Protein AF-A0A2I0VFJ4-F1 (afdb_monomer_lite)

Radius of gyration: 18.83 Å; chains: 1; bounding box: 47×40×44 Å

pLDDT: mean 89.71, std 10.54, range [40.03, 98.56]

Secondary structure (DSSP, 8-state):
----HHHHHHHHHHHGGGG-SSHHHHHHHHHHHHHHH-----PPPSP------GGG--TT-EEEEE--SHHHHHHHHHHHHHH--S-SEEEEEEE-TT--EEEEEEEEE-TTS-EEEEEEEHHHHHHHHHHT-TT--EEEEEPPPHHHHTT--HHHHHHHHHHHTTPBP-HHHHHHHT--SSSSSPPTT--TT--

Foldseek 3Di:
DPCPPVNVVVVCVLQVLCAAQDPSNLVSLQVLCCVQLVDDDDDDPPPLDDDDDLLPDEWFWKKFKAFRGHRVNSQQSVCCRLVVHRGSFMWTWAQDPVRFIWIWGFQDQDPVRFTFTAIGGPCVVVCCQVPPPSRNIDMDTGGDDVVVVVVDDRVVVVVVSVVRHGHGGPPVVSVVVSPPDCFDRDDPPDGNPPD

Structure (mmCIF, N/CA/C/O backbone):
data_AF-A0A2I0VFJ4-F1
#
_entry.id   AF-A0A2I0VFJ4-F1
#
loop_
_atom_site.group_PDB
_atom_site.id
_atom_site.type_symbol
_atom_site.label_atom_id
_atom_site.label_alt_id
_atom_site.label_comp_id
_atom_site.label_asym_id
_atom_site.label_entity_id
_atom_site.label_seq_id
_atom_site.pdbx_PDB_ins_code
_atom_site.Cartn_x
_atom_site.Cartn_y
_atom_site.Cartn_z
_atom_site.occupancy
_atom_site.B_iso_or_equiv
_atom_site.auth_seq_id
_atom_site.auth_comp_id
_atom_site.auth_asym_id
_atom_site.auth_atom_id
_atom_site.pdbx_PDB_model_num
ATOM 1 N N . MET A 1 1 ? 20.327 -15.648 -18.320 1.00 43.75 1 MET A N 1
ATOM 2 C CA . MET A 1 1 ? 21.468 -15.131 -19.116 1.00 43.75 1 MET A CA 1
ATOM 3 C C . MET A 1 1 ? 22.215 -14.151 -18.225 1.00 43.75 1 MET A C 1
ATOM 5 O O . MET A 1 1 ? 21.548 -13.273 -17.696 1.00 43.75 1 MET A O 1
ATOM 9 N N . LYS A 1 2 ? 23.533 -14.291 -18.004 1.00 52.00 2 LYS A N 1
ATOM 10 C CA . LYS A 1 2 ? 24.298 -13.233 -17.321 1.00 52.00 2 LYS A CA 1
ATOM 11 C C . LYS A 1 2 ? 24.148 -11.970 -18.167 1.00 52.00 2 LYS A C 1
ATOM 13 O O . LYS A 1 2 ? 24.575 -11.967 -19.320 1.00 52.00 2 LYS A O 1
ATOM 18 N N . SER A 1 3 ? 23.483 -10.946 -17.647 1.00 57.75 3 SER A N 1
ATOM 19 C CA . SER A 1 3 ? 23.425 -9.648 -18.303 1.00 57.75 3 SER A CA 1
ATOM 20 C C . SER A 1 3 ? 24.845 -9.092 -18.290 1.00 57.75 3 SER A C 1
ATOM 22 O O . SER A 1 3 ? 25.305 -8.565 -17.283 1.00 57.75 3 SER A O 1
ATOM 24 N N . GLY A 1 4 ? 25.596 -9.288 -19.378 1.00 73.19 4 GLY A N 1
ATOM 25 C CA . GLY A 1 4 ? 26.869 -8.591 -19.566 1.00 73.19 4 GLY A CA 1
ATOM 26 C C . GLY A 1 4 ? 26.656 -7.074 -19.501 1.00 73.19 4 GLY A C 1
ATOM 27 O O . GLY A 1 4 ? 25.519 -6.610 -19.446 1.00 73.19 4 GLY A O 1
ATOM 28 N N . MET A 1 5 ? 27.727 -6.282 -19.568 1.00 81.50 5 MET A N 1
ATOM 29 C CA . MET A 1 5 ? 27.665 -4.815 -19.432 1.00 81.50 5 MET A CA 1
ATOM 30 C C . MET A 1 5 ? 26.530 -4.158 -20.244 1.00 81.50 5 MET A C 1
ATOM 32 O O . MET A 1 5 ? 25.805 -3.319 -19.722 1.00 81.50 5 MET A O 1
ATOM 36 N N . LEU A 1 6 ? 26.307 -4.601 -21.486 1.00 80.94 6 LEU A N 1
ATOM 37 C CA . LEU A 1 6 ? 25.206 -4.126 -22.337 1.00 80.94 6 LEU A CA 1
ATOM 38 C C . LEU A 1 6 ? 23.812 -4.448 -21.776 1.00 80.94 6 LEU A C 1
ATOM 40 O O . LEU A 1 6 ? 22.910 -3.619 -21.849 1.00 80.94 6 LEU A O 1
ATOM 44 N N . GLY A 1 7 ? 23.629 -5.644 -21.215 1.00 77.75 7 GLY A N 1
ATOM 45 C CA . GLY A 1 7 ? 22.381 -6.043 -20.567 1.00 77.75 7 GLY A CA 1
ATOM 46 C C . GLY A 1 7 ? 22.119 -5.241 -19.294 1.00 77.75 7 GLY A C 1
ATOM 47 O O . GLY A 1 7 ? 20.993 -4.808 -19.083 1.00 77.75 7 GLY A O 1
ATOM 48 N N . THR A 1 8 ? 23.156 -4.974 -18.497 1.00 79.50 8 THR A N 1
ATOM 49 C CA . THR A 1 8 ? 23.050 -4.119 -17.306 1.00 79.50 8 THR A CA 1
ATOM 50 C C . THR A 1 8 ? 22.686 -2.686 -17.680 1.00 79.50 8 THR A C 1
ATOM 52 O O . THR A 1 8 ? 21.769 -2.123 -17.095 1.00 79.50 8 THR A O 1
ATOM 55 N N . LEU A 1 9 ? 23.336 -2.106 -18.694 1.00 83.38 9 LEU A N 1
ATOM 56 C CA . LEU A 1 9 ? 22.997 -0.765 -19.183 1.00 83.38 9 LEU A CA 1
ATOM 57 C C . LEU A 1 9 ? 21.559 -0.693 -19.707 1.00 83.38 9 LEU A C 1
ATOM 59 O O . LEU A 1 9 ? 20.861 0.283 -19.452 1.00 83.38 9 LEU A O 1
ATOM 63 N N . ARG A 1 10 ? 21.089 -1.743 -20.390 1.00 82.81 10 ARG A N 1
ATOM 64 C CA . ARG A 1 10 ? 19.699 -1.834 -20.848 1.00 82.81 10 ARG A CA 1
ATOM 65 C C . ARG A 1 10 ? 18.710 -1.955 -19.688 1.00 82.81 10 ARG A C 1
ATOM 67 O O . ARG A 1 10 ? 17.674 -1.309 -19.725 1.00 82.81 10 ARG A O 1
ATOM 74 N N . ALA A 1 11 ? 19.029 -2.741 -18.661 1.00 83.06 11 ALA A N 1
ATOM 75 C CA . ALA A 1 11 ? 18.197 -2.848 -17.464 1.00 83.06 11 ALA A CA 1
ATOM 76 C C . ALA A 1 11 ? 18.128 -1.512 -16.708 1.00 83.06 11 ALA A C 1
ATOM 78 O O . ALA A 1 11 ? 17.049 -1.089 -16.314 1.00 83.06 11 ALA A O 1
ATOM 79 N N . LEU A 1 12 ? 19.255 -0.805 -16.577 1.00 85.38 12 LEU A N 1
ATOM 80 C CA . LEU A 1 12 ? 19.282 0.541 -16.001 1.00 85.38 12 LEU A CA 1
ATOM 81 C C . LEU A 1 12 ? 18.430 1.517 -16.813 1.00 85.38 12 LEU A C 1
ATOM 83 O O . LEU A 1 12 ? 17.705 2.310 -16.225 1.00 85.38 12 LEU A O 1
ATOM 87 N N . TRP A 1 13 ? 18.474 1.437 -18.143 1.00 87.19 13 TRP A N 1
ATOM 88 C CA . TRP A 1 13 ? 17.624 2.253 -19.010 1.00 87.19 13 TRP A CA 1
ATOM 89 C C . TRP A 1 13 ? 16.129 1.955 -18.836 1.00 87.19 13 TRP A C 1
ATOM 91 O O . TRP A 1 13 ? 15.323 2.879 -18.873 1.00 87.19 13 TRP A O 1
ATOM 101 N N . ASP A 1 14 ? 15.759 0.691 -18.619 1.00 85.94 14 ASP A N 1
ATOM 102 C CA . ASP A 1 14 ? 14.366 0.287 -18.390 1.00 85.94 14 ASP A CA 1
ATOM 103 C C . ASP A 1 14 ? 13.870 0.672 -16.974 1.00 85.94 14 ASP A C 1
ATOM 105 O O . ASP A 1 14 ? 12.681 0.928 -16.799 1.00 85.94 14 ASP A O 1
ATOM 109 N N . VAL A 1 15 ? 14.760 0.734 -15.971 1.00 90.69 15 VAL A N 1
ATOM 110 C CA . VAL A 1 15 ? 14.400 0.919 -14.547 1.00 90.69 15 VAL A CA 1
ATOM 111 C C . VAL A 1 15 ? 14.576 2.355 -14.048 1.00 90.69 15 VAL A C 1
ATOM 113 O O . VAL A 1 15 ? 13.747 2.842 -13.287 1.00 90.69 15 VAL A O 1
ATOM 116 N N . PHE A 1 16 ? 15.623 3.069 -14.467 1.00 93.56 16 PHE A N 1
ATOM 117 C CA . PHE A 1 16 ? 15.879 4.449 -14.032 1.00 93.56 16 PHE A CA 1
ATOM 118 C C . PHE A 1 16 ? 14.683 5.402 -14.229 1.00 93.56 16 PHE A C 1
ATOM 120 O O . PHE A 1 16 ? 14.373 6.150 -13.299 1.00 93.56 16 PHE A O 1
ATOM 127 N N . PRO A 1 17 ? 13.970 5.381 -15.376 1.00 96.25 17 PRO A N 1
ATOM 128 C CA . PRO A 1 17 ? 12.861 6.300 -15.611 1.00 96.25 17 PRO A CA 1
ATOM 129 C C . PRO A 1 17 ? 11.723 6.143 -14.597 1.00 96.25 17 PRO A C 1
ATOM 131 O O . PRO A 1 17 ? 11.077 7.137 -14.260 1.00 96.25 17 PRO A O 1
ATOM 134 N N . LEU A 1 18 ? 11.517 4.920 -14.086 1.00 96.44 18 LEU A N 1
ATOM 135 C CA . LEU A 1 18 ? 10.425 4.553 -13.174 1.00 96.44 18 LEU A CA 1
ATOM 136 C C . LEU A 1 18 ? 10.407 5.404 -11.899 1.00 96.44 18 LEU A C 1
ATOM 138 O O . LEU A 1 18 ? 9.344 5.666 -11.348 1.00 96.44 18 LEU A O 1
ATOM 142 N N . PHE A 1 19 ? 11.577 5.868 -11.455 1.00 96.50 19 PHE A N 1
ATOM 143 C CA . PHE A 1 19 ? 11.744 6.623 -10.211 1.00 96.50 19 PHE A CA 1
ATOM 144 C C . PHE A 1 19 ? 11.679 8.145 -10.401 1.00 96.50 19 PHE A C 1
ATOM 146 O O . PHE A 1 19 ? 11.859 8.896 -9.442 1.00 96.50 19 PHE A O 1
ATOM 153 N N . THR A 1 20 ? 11.443 8.633 -11.623 1.00 95.25 20 THR A N 1
ATOM 154 C CA . THR A 1 20 ? 11.355 10.075 -11.890 1.00 95.25 20 THR A CA 1
ATOM 155 C C . THR A 1 20 ? 9.925 10.581 -11.694 1.00 95.25 20 THR A C 1
ATOM 157 O O . THR A 1 20 ? 8.976 9.992 -12.208 1.00 95.25 20 THR A O 1
ATOM 160 N N . ASN A 1 21 ? 9.740 11.697 -10.976 1.00 95.75 21 ASN A N 1
ATOM 161 C CA . ASN A 1 21 ? 8.418 12.323 -10.833 1.00 95.75 21 ASN A CA 1
ATOM 162 C C . ASN A 1 21 ? 8.140 13.277 -12.006 1.00 95.75 21 ASN A C 1
ATOM 164 O O . ASN A 1 21 ? 8.138 14.498 -11.872 1.00 95.75 21 ASN A O 1
ATOM 168 N N . THR A 1 22 ? 8.016 12.703 -13.201 1.00 95.62 22 THR A N 1
ATOM 169 C CA . THR A 1 22 ? 7.732 13.428 -14.444 1.00 95.62 22 THR A CA 1
ATOM 170 C C . THR A 1 22 ? 6.707 12.657 -15.267 1.00 95.62 22 THR A C 1
ATOM 172 O O . THR A 1 22 ? 6.549 11.451 -15.080 1.00 95.62 22 THR A O 1
ATOM 175 N N . GLY A 1 23 ? 6.084 13.304 -16.258 1.00 94.69 23 GLY A N 1
ATOM 176 C CA . GLY A 1 23 ? 5.227 12.592 -17.215 1.00 94.69 23 GLY A CA 1
ATOM 177 C C . GLY A 1 23 ? 5.970 11.487 -17.982 1.00 94.69 23 GLY A C 1
ATOM 178 O O . GLY A 1 23 ? 5.362 10.510 -18.406 1.00 94.69 23 GLY A O 1
ATOM 179 N N . TRP A 1 24 ? 7.296 11.586 -18.132 1.00 95.44 24 TRP A N 1
ATOM 180 C CA . TRP A 1 24 ? 8.104 10.495 -18.681 1.00 95.44 24 TRP A CA 1
ATOM 181 C C . TRP A 1 24 ? 8.199 9.305 -17.721 1.00 95.44 24 TRP A C 1
ATOM 183 O O . TRP A 1 24 ? 8.050 8.166 -18.162 1.00 95.44 24 TRP A O 1
ATOM 193 N N . GLY A 1 25 ? 8.404 9.556 -16.427 1.00 96.06 25 GLY A N 1
ATOM 194 C CA . GLY A 1 25 ? 8.449 8.509 -15.406 1.00 96.06 25 GLY A CA 1
ATOM 195 C C . GLY A 1 25 ? 7.117 7.787 -15.252 1.00 96.06 25 GLY A C 1
ATOM 196 O O . GLY A 1 25 ? 7.079 6.562 -15.303 1.00 96.06 25 GLY A O 1
ATOM 197 N N . GLU A 1 26 ? 6.016 8.534 -15.205 1.00 95.62 26 GLU A N 1
ATOM 198 C CA . GLU A 1 26 ? 4.661 7.977 -15.169 1.00 95.62 26 GLU A CA 1
ATOM 199 C C . GLU A 1 26 ? 4.377 7.057 -16.364 1.00 95.62 26 GLU A C 1
ATOM 201 O O . GLU A 1 26 ? 4.037 5.883 -16.203 1.00 95.62 26 GLU A O 1
ATOM 206 N N . ASN A 1 27 ? 4.626 7.551 -17.580 1.00 95.62 27 ASN A N 1
ATOM 207 C CA . ASN A 1 27 ? 4.485 6.749 -18.794 1.00 95.62 27 ASN A CA 1
ATOM 208 C C . ASN A 1 27 ? 5.426 5.537 -18.800 1.00 95.62 27 ASN A C 1
ATOM 210 O O . ASN A 1 27 ? 5.085 4.489 -19.350 1.00 95.62 27 ASN A O 1
ATOM 214 N N . SER A 1 28 ? 6.614 5.657 -18.207 1.00 96.50 28 SER A N 1
ATOM 215 C CA . SER A 1 28 ? 7.557 4.544 -18.095 1.00 96.50 28 SER A CA 1
ATOM 216 C C . SER A 1 28 ? 7.039 3.462 -17.149 1.00 96.50 28 SER A C 1
ATOM 218 O O . SER A 1 28 ? 7.110 2.293 -17.517 1.00 96.50 2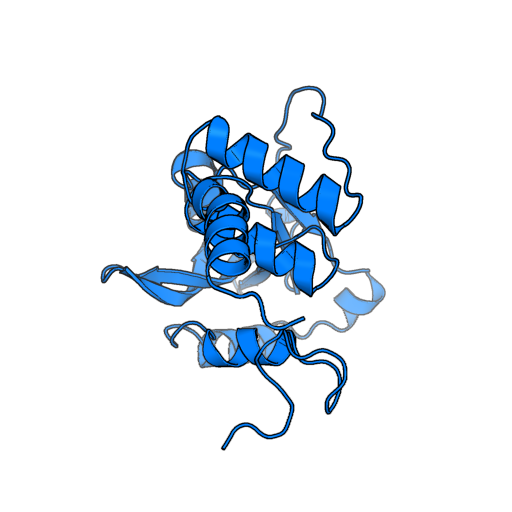8 SER A O 1
ATOM 220 N N . ASN A 1 29 ? 6.438 3.826 -16.010 1.00 96.44 29 ASN A N 1
ATOM 221 C CA . ASN A 1 29 ? 5.783 2.879 -15.100 1.00 96.44 29 ASN A CA 1
ATOM 222 C C . ASN A 1 29 ? 4.634 2.133 -15.795 1.00 96.44 29 ASN A C 1
ATOM 224 O O . ASN A 1 29 ? 4.616 0.900 -15.813 1.00 96.44 29 ASN A O 1
ATOM 228 N N . VAL A 1 30 ? 3.733 2.852 -16.473 1.00 95.31 30 VAL A N 1
ATOM 229 C CA . VAL A 1 30 ? 2.630 2.234 -17.236 1.00 95.31 30 VAL A CA 1
ATOM 230 C C . VAL A 1 30 ? 3.160 1.288 -18.321 1.00 95.31 30 VAL A C 1
ATOM 232 O O . VAL A 1 30 ? 2.690 0.154 -18.453 1.00 95.31 30 VAL A O 1
ATOM 235 N N . ASN A 1 31 ? 4.169 1.713 -19.088 1.00 95.38 31 ASN A N 1
ATOM 236 C CA . ASN A 1 31 ? 4.769 0.889 -20.139 1.00 95.38 31 ASN A CA 1
ATOM 237 C C . ASN A 1 31 ? 5.500 -0.337 -19.584 1.00 95.38 31 ASN A C 1
ATOM 239 O O . ASN A 1 31 ? 5.447 -1.403 -20.203 1.00 95.38 31 ASN A O 1
ATOM 243 N N . PHE A 1 32 ? 6.159 -0.210 -18.432 1.00 95.25 32 PHE A N 1
ATOM 244 C CA . PHE A 1 32 ? 6.820 -1.318 -17.756 1.00 95.25 32 PHE A CA 1
ATOM 245 C C . PHE A 1 32 ? 5.802 -2.389 -17.360 1.00 95.25 32 PHE A C 1
ATOM 247 O O . PHE A 1 32 ? 5.932 -3.540 -17.781 1.00 95.25 32 PHE A O 1
ATOM 254 N N . LEU A 1 33 ? 4.737 -2.006 -16.649 1.00 95.38 33 LEU A N 1
ATOM 255 C CA . LEU A 1 33 ? 3.674 -2.924 -16.227 1.00 95.38 33 LEU A CA 1
ATOM 256 C C . LEU A 1 33 ? 2.971 -3.559 -17.436 1.00 95.38 33 LEU A C 1
ATOM 258 O O . LEU A 1 33 ? 2.736 -4.767 -17.467 1.00 95.38 33 LEU A O 1
ATOM 262 N N . LYS A 1 34 ? 2.718 -2.788 -18.499 1.00 95.25 34 LYS A N 1
ATOM 263 C CA . LYS A 1 34 ? 2.168 -3.316 -19.756 1.00 95.25 34 LYS A CA 1
ATOM 264 C C . LYS A 1 34 ? 3.082 -4.359 -20.402 1.00 95.25 34 LYS A C 1
ATOM 266 O O . LYS A 1 34 ? 2.608 -5.405 -20.836 1.00 95.25 34 LYS A O 1
ATOM 271 N N . LYS A 1 35 ? 4.387 -4.089 -20.481 1.00 93.38 35 LYS A N 1
ATOM 272 C CA . LYS A 1 35 ? 5.378 -4.977 -21.110 1.00 93.38 35 LYS A CA 1
ATOM 273 C C . LYS A 1 35 ? 5.601 -6.256 -20.306 1.00 93.38 35 LYS A C 1
ATOM 275 O O . LYS A 1 35 ? 5.718 -7.323 -20.900 1.00 93.38 35 LYS A O 1
ATOM 280 N N . HIS A 1 36 ? 5.695 -6.142 -18.984 1.00 91.25 36 HIS A N 1
ATOM 281 C CA . HIS A 1 36 ? 6.132 -7.234 -18.116 1.00 91.25 36 HIS A CA 1
ATOM 282 C C . HIS A 1 36 ? 4.981 -8.030 -17.496 1.00 91.25 36 HIS A C 1
ATOM 284 O O . HIS A 1 36 ? 5.158 -9.213 -17.224 1.00 91.25 36 HIS A O 1
ATOM 290 N N . MET A 1 37 ? 3.806 -7.420 -17.326 1.00 93.81 37 MET A N 1
ATOM 291 C CA . MET A 1 37 ? 2.623 -8.081 -16.760 1.00 93.81 37 MET A CA 1
ATOM 292 C C . MET A 1 37 ? 1.466 -8.213 -17.755 1.00 93.81 37 MET A C 1
ATOM 294 O O . MET A 1 37 ? 0.484 -8.887 -17.462 1.00 93.81 37 MET A O 1
ATOM 298 N N . GLY A 1 38 ? 1.526 -7.547 -18.914 1.00 94.19 38 GLY A N 1
ATOM 299 C CA . GLY A 1 38 ? 0.369 -7.446 -19.809 1.00 94.19 38 GLY A CA 1
ATOM 300 C C . GLY A 1 38 ? -0.760 -6.573 -19.248 1.00 94.19 38 GLY A C 1
ATOM 301 O O . GLY A 1 38 ? -1.884 -6.642 -19.747 1.00 94.19 38 GLY A O 1
ATOM 302 N N . ALA A 1 39 ? -0.477 -5.765 -18.219 1.00 92.25 39 ALA A N 1
ATOM 303 C CA . ALA A 1 39 ? -1.459 -4.913 -17.563 1.00 92.25 39 ALA A CA 1
ATOM 304 C C . ALA A 1 39 ? -1.981 -3.814 -18.506 1.00 92.25 39 ALA A C 1
ATOM 306 O O . ALA A 1 39 ? -1.257 -3.301 -19.367 1.00 92.25 39 ALA A O 1
ATOM 307 N N . LYS A 1 40 ? -3.249 -3.434 -18.322 1.00 89.88 40 LYS A N 1
ATOM 308 C CA . LYS A 1 40 ? -3.886 -2.312 -19.017 1.00 89.88 40 LYS A CA 1
ATOM 309 C C . LYS A 1 40 ? -4.340 -1.286 -17.990 1.00 89.88 40 LYS A C 1
ATOM 311 O O . LYS A 1 40 ? -5.120 -1.618 -17.103 1.00 89.88 40 LYS A O 1
ATOM 316 N N . PHE A 1 41 ? -3.851 -0.063 -18.139 1.00 86.75 41 PHE A N 1
ATOM 317 C CA . PHE A 1 41 ? -4.291 1.090 -17.366 1.00 86.75 41 PHE A CA 1
ATOM 318 C C . PHE A 1 41 ? -5.146 1.949 -18.287 1.00 86.75 41 PHE A C 1
ATOM 320 O O . PHE A 1 41 ? -4.666 2.424 -19.316 1.00 86.75 41 PHE A O 1
ATOM 327 N N . GLU A 1 42 ? -6.423 2.059 -17.947 1.00 88.44 42 GLU A N 1
ATOM 328 C CA . GLU A 1 42 ? -7.396 2.870 -18.666 1.00 88.44 42 GLU A CA 1
ATOM 329 C C . GLU A 1 42 ? -7.788 4.036 -17.769 1.00 88.44 42 GLU A C 1
ATOM 331 O O . GLU A 1 42 ? -8.074 3.855 -16.582 1.00 88.44 42 GLU A O 1
ATOM 336 N N . GLU A 1 43 ? -7.769 5.234 -18.340 1.00 87.88 43 GLU A N 1
ATOM 337 C CA . GLU A 1 43 ? -8.192 6.438 -17.645 1.00 87.88 43 GLU A CA 1
ATOM 338 C C . GLU A 1 43 ? -9.684 6.339 -17.312 1.00 87.88 43 GLU A C 1
ATOM 340 O O . GLU A 1 43 ? -10.511 5.973 -18.154 1.00 87.88 43 GLU A O 1
ATOM 345 N N . ARG A 1 44 ? -10.033 6.625 -16.056 1.00 86.69 44 ARG A N 1
ATOM 346 C CA . ARG A 1 44 ? -11.430 6.623 -15.612 1.00 86.69 44 ARG A CA 1
ATOM 347 C C . ARG A 1 44 ? -12.112 7.926 -16.037 1.00 86.69 44 ARG A C 1
ATOM 349 O O . ARG A 1 44 ? -11.450 8.960 -16.072 1.00 86.69 44 ARG A O 1
ATOM 356 N N . PRO A 1 45 ? -13.427 7.923 -16.306 1.00 88.88 45 PRO A N 1
ATOM 357 C CA . PRO A 1 45 ? -14.160 9.172 -16.464 1.00 88.88 45 PRO A CA 1
ATOM 358 C C . PRO A 1 45 ? -14.166 9.957 -15.145 1.00 88.88 45 PRO A C 1
ATOM 360 O O . PRO A 1 45 ? -14.262 9.369 -14.067 1.00 88.88 45 PRO A O 1
ATOM 363 N N . GLU A 1 46 ? -14.086 11.281 -15.240 1.00 86.44 46 GLU A N 1
ATOM 364 C CA . GLU A 1 46 ? -14.214 12.173 -14.089 1.00 86.44 46 GLU A CA 1
ATOM 365 C C . GLU A 1 46 ? -15.629 12.117 -13.466 1.00 86.44 46 GLU A C 1
ATOM 367 O O . GLU A 1 46 ? -16.612 11.891 -14.185 1.00 86.44 46 GLU A O 1
ATOM 372 N N . PRO A 1 47 ? -15.767 12.369 -12.146 1.00 85.56 47 PRO A N 1
ATOM 373 C CA . PRO A 1 47 ? -14.702 12.709 -11.196 1.00 85.56 47 PRO A CA 1
ATOM 374 C C . PRO A 1 47 ? -13.893 11.483 -10.737 1.00 85.56 47 PRO A C 1
ATOM 376 O O . PRO A 1 47 ? -14.441 10.408 -10.505 1.00 85.56 47 PRO A O 1
ATOM 379 N N . TRP A 1 48 ? -12.579 11.657 -10.559 1.00 80.00 48 TRP A N 1
ATOM 380 C CA . TRP A 1 48 ? -11.667 10.576 -10.147 1.00 80.00 48 TRP A CA 1
ATOM 381 C C . TRP A 1 48 ? -11.699 10.244 -8.652 1.00 80.00 48 TRP A C 1
ATOM 383 O O . TRP A 1 48 ? -11.129 9.237 -8.236 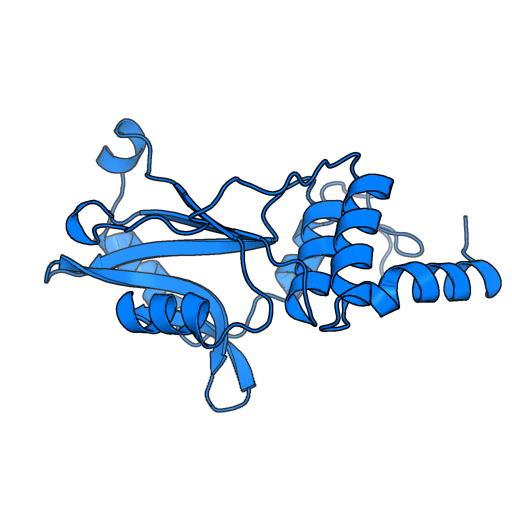1.00 80.00 48 TRP A O 1
ATOM 393 N N . PHE A 1 49 ? -12.396 11.046 -7.848 1.00 75.06 49 PHE A N 1
ATOM 394 C CA . PHE A 1 49 ? -12.579 10.814 -6.421 1.00 75.06 49 PHE A CA 1
ATOM 395 C C . PHE A 1 49 ? -14.041 10.497 -6.098 1.00 75.06 49 PHE A C 1
ATOM 397 O O . PHE A 1 49 ? -14.973 11.007 -6.720 1.00 75.06 49 PHE A O 1
ATOM 404 N N . SER A 1 50 ? -14.240 9.655 -5.088 1.00 73.81 50 SER A N 1
ATOM 405 C CA . SER A 1 50 ? -15.543 9.404 -4.468 1.00 73.81 50 SER A CA 1
ATOM 406 C C . SER A 1 50 ? -15.511 9.903 -3.029 1.00 73.81 50 SER A C 1
ATOM 408 O O . SER A 1 50 ? -14.499 9.757 -2.346 1.00 73.81 50 SER A O 1
ATOM 410 N N . SER A 1 51 ? -16.610 10.487 -2.553 1.00 81.19 51 SER A N 1
ATOM 411 C CA . SER A 1 51 ? -16.736 10.851 -1.142 1.00 81.19 51 SER A CA 1
ATOM 412 C C . SER A 1 51 ? -16.825 9.584 -0.292 1.00 81.19 51 SER A C 1
ATOM 414 O O . SER A 1 51 ? -17.767 8.805 -0.451 1.00 81.19 51 SER A O 1
ATOM 416 N N . ILE A 1 52 ? -15.867 9.388 0.611 1.00 87.38 52 ILE A N 1
ATOM 417 C CA . ILE A 1 52 ? -15.901 8.304 1.594 1.00 87.38 52 ILE A CA 1
ATOM 418 C C . ILE A 1 52 ? -16.603 8.828 2.843 1.00 87.38 52 ILE A C 1
ATOM 420 O O . ILE A 1 52 ? -16.155 9.796 3.454 1.00 87.38 52 ILE A O 1
ATOM 424 N N . ASN A 1 53 ? -17.701 8.184 3.228 1.00 91.81 53 ASN A N 1
ATOM 425 C CA . ASN A 1 53 ? -18.305 8.415 4.530 1.00 91.81 53 ASN A CA 1
ATOM 426 C C . ASN A 1 53 ? -17.562 7.581 5.582 1.00 91.81 53 ASN A C 1
ATOM 428 O O . ASN A 1 53 ? -17.622 6.352 5.566 1.00 91.81 53 ASN A O 1
ATOM 432 N N . VAL A 1 54 ? -16.865 8.251 6.498 1.00 93.19 54 VAL A N 1
ATOM 433 C CA . VAL A 1 54 ? -16.055 7.625 7.558 1.00 93.19 54 VAL A CA 1
ATOM 434 C C . VAL A 1 54 ? -16.897 6.738 8.487 1.00 93.19 54 VAL A C 1
ATOM 436 O O . VAL A 1 54 ? -16.405 5.742 9.030 1.00 93.19 54 VAL A O 1
ATOM 439 N N . ASP A 1 55 ? -18.189 7.036 8.630 1.00 93.88 55 ASP A N 1
ATOM 440 C CA . ASP A 1 55 ? -19.101 6.224 9.437 1.00 93.88 55 ASP A CA 1
ATOM 441 C C . ASP A 1 55 ? -19.299 4.818 8.854 1.00 93.88 55 ASP A C 1
ATOM 443 O O . ASP A 1 55 ? -19.413 3.855 9.616 1.00 93.88 55 ASP A O 1
ATOM 447 N N . ASP A 1 56 ? -19.219 4.678 7.527 1.00 94.25 56 ASP A N 1
ATOM 448 C CA . ASP A 1 56 ? -19.377 3.406 6.814 1.00 94.25 56 ASP A CA 1
ATOM 449 C C . ASP A 1 56 ? -18.093 2.556 6.801 1.00 94.25 56 ASP A C 1
ATOM 451 O O . ASP A 1 56 ? -18.123 1.376 6.431 1.00 94.25 56 ASP A O 1
ATOM 455 N N . VAL A 1 57 ? -16.963 3.113 7.246 1.00 96.81 57 VAL A N 1
ATOM 456 C CA . VAL A 1 57 ? -15.682 2.403 7.359 1.00 96.81 57 VAL A CA 1
ATOM 457 C C . VAL A 1 57 ? -15.598 1.684 8.700 1.00 96.81 57 VAL A C 1
ATOM 459 O O . VAL A 1 57 ? -15.967 2.222 9.744 1.00 96.81 57 VAL A O 1
ATOM 462 N N . HIS A 1 58 ? -15.112 0.449 8.698 1.00 97.31 58 HIS A N 1
ATOM 463 C CA . HIS A 1 58 ? -15.047 -0.397 9.885 1.00 97.31 58 HIS A CA 1
ATOM 464 C C . HIS A 1 58 ? -13.626 -0.891 10.141 1.00 97.31 58 HIS A C 1
ATOM 466 O O . HIS A 1 58 ? -12.797 -0.960 9.235 1.00 97.31 58 HIS A O 1
ATOM 472 N N . SER A 1 59 ? -13.347 -1.282 11.387 1.00 98.00 59 SER A N 1
ATOM 473 C CA . SER A 1 59 ? -12.076 -1.929 11.698 1.00 98.00 59 SER A CA 1
ATOM 474 C C . SER A 1 59 ? -11.871 -3.183 10.853 1.00 98.00 59 SER A C 1
ATOM 476 O O . SER A 1 59 ? -12.771 -4.019 10.732 1.00 98.00 59 SER A O 1
ATOM 478 N N . GLY A 1 60 ? -10.667 -3.311 10.307 1.00 97.44 60 GLY A N 1
ATOM 479 C CA . GLY A 1 60 ? -10.275 -4.395 9.420 1.00 97.44 60 GLY A CA 1
ATOM 480 C C . GLY A 1 60 ? -10.582 -4.147 7.946 1.00 97.44 60 GLY A C 1
ATOM 481 O O . GLY A 1 60 ? -10.091 -4.916 7.121 1.00 97.44 60 GLY A O 1
ATOM 482 N N . ASP A 1 61 ? -11.343 -3.101 7.598 1.00 98.00 61 ASP A N 1
ATOM 483 C CA . ASP A 1 61 ? -11.468 -2.683 6.201 1.00 98.00 61 ASP A CA 1
ATOM 484 C C . ASP A 1 61 ? -10.084 -2.312 5.652 1.00 98.00 61 ASP A C 1
ATOM 486 O O . ASP A 1 61 ? -9.213 -1.811 6.370 1.00 98.00 61 ASP A O 1
ATOM 490 N N . PHE A 1 62 ? -9.867 -2.635 4.383 1.00 96.25 62 PHE A N 1
ATOM 491 C CA . PHE A 1 62 ? -8.546 -2.660 3.774 1.00 96.25 62 PHE A CA 1
ATOM 492 C C . PHE A 1 62 ? -8.405 -1.531 2.758 1.00 96.25 62 PHE A C 1
ATOM 494 O O . PHE A 1 62 ? -9.303 -1.305 1.949 1.00 96.25 62 PHE A O 1
ATOM 501 N N . LEU A 1 63 ? -7.276 -0.831 2.784 1.00 97.19 63 LEU A N 1
ATOM 502 C CA . LEU A 1 63 ? -6.914 0.179 1.798 1.00 97.19 63 LEU A CA 1
ATOM 503 C C . LEU A 1 63 ? -5.805 -0.387 0.922 1.00 97.19 63 LEU A C 1
ATOM 505 O O . LEU A 1 63 ? -4.802 -0.886 1.431 1.00 97.19 63 LEU A O 1
ATOM 509 N N . VAL A 1 64 ? -5.981 -0.293 -0.391 1.00 96.81 64 VAL A N 1
ATOM 510 C CA . VAL A 1 64 ? -4.957 -0.652 -1.376 1.00 96.81 64 VAL A CA 1
ATOM 511 C C . VAL A 1 64 ? -4.596 0.582 -2.167 1.00 96.81 64 VAL A C 1
ATOM 513 O O . VAL A 1 64 ? -5.481 1.248 -2.707 1.00 96.81 64 VAL A O 1
ATOM 516 N N . LEU A 1 65 ? -3.300 0.853 -2.250 1.00 96.38 65 LEU A N 1
ATOM 517 C CA . LEU A 1 65 ? -2.746 1.981 -2.971 1.00 96.38 65 LEU A CA 1
ATOM 518 C C . LEU A 1 65 ? -1.972 1.485 -4.194 1.00 96.38 65 LEU A C 1
ATOM 520 O O . LEU A 1 65 ? -1.334 0.428 -4.184 1.00 96.38 65 LEU A O 1
ATOM 524 N N . SER A 1 66 ? -2.073 2.252 -5.275 1.00 95.44 66 SER A N 1
ATOM 525 C CA . SER A 1 66 ? -1.318 2.041 -6.502 1.00 95.44 66 SER A CA 1
ATOM 526 C C . SER A 1 66 ? -0.752 3.361 -7.019 1.00 95.44 66 SER A C 1
ATOM 528 O O . SER A 1 66 ? -1.429 4.121 -7.717 1.00 95.44 66 SER A O 1
ATOM 530 N N . LYS A 1 67 ? 0.532 3.564 -6.742 1.00 95.75 67 LYS A N 1
ATOM 531 C CA . LYS A 1 67 ? 1.373 4.679 -7.176 1.00 95.75 67 LYS A CA 1
ATOM 532 C C . LYS A 1 67 ? 2.083 4.334 -8.484 1.00 95.75 67 LYS A C 1
ATOM 534 O O . LYS A 1 67 ? 2.506 3.194 -8.692 1.00 95.75 67 LYS A O 1
ATOM 539 N N . ILE A 1 68 ? 2.216 5.313 -9.377 1.00 94.56 68 ILE A N 1
ATOM 540 C CA . ILE A 1 68 ? 2.920 5.164 -10.669 1.00 94.56 68 ILE A CA 1
ATOM 541 C C . ILE A 1 68 ? 3.828 6.358 -10.994 1.00 94.56 68 ILE A C 1
ATOM 543 O O . ILE A 1 68 ? 4.333 6.467 -12.111 1.00 94.56 68 ILE A O 1
ATOM 547 N N . ARG A 1 69 ? 4.071 7.251 -10.028 1.00 95.31 69 ARG A N 1
ATOM 548 C CA . ARG A 1 69 ? 4.913 8.441 -10.195 1.00 95.31 69 ARG A CA 1
ATOM 549 C C . ARG A 1 69 ? 5.978 8.537 -9.104 1.00 95.31 69 ARG A C 1
ATOM 551 O O . ARG A 1 69 ? 5.770 8.107 -7.970 1.00 95.31 69 ARG A O 1
ATOM 558 N N . GLY A 1 70 ? 7.117 9.134 -9.450 1.00 95.44 70 GLY A N 1
ATOM 559 C CA . GLY A 1 70 ? 8.180 9.443 -8.494 1.00 95.44 70 GLY A CA 1
ATOM 560 C C . GLY A 1 70 ? 8.832 8.216 -7.858 1.00 95.44 70 GLY A C 1
ATOM 561 O O . GLY A 1 70 ? 8.719 7.094 -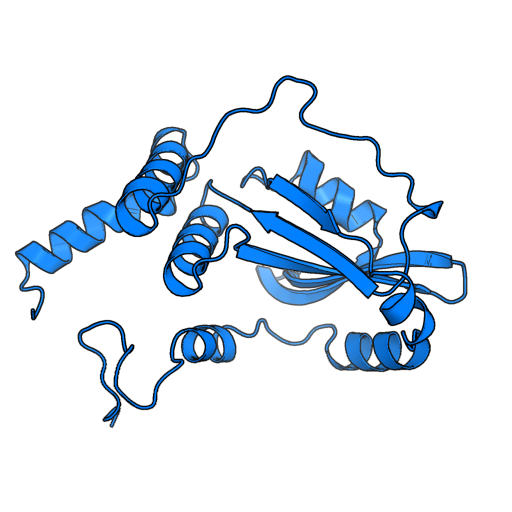8.352 1.00 95.44 70 GLY A O 1
ATOM 562 N N . ARG A 1 71 ? 9.543 8.444 -6.746 1.00 93.56 71 ARG A N 1
ATOM 563 C CA . ARG A 1 71 ? 10.289 7.394 -6.036 1.00 93.56 71 ARG A CA 1
ATOM 564 C C . ARG A 1 71 ? 9.375 6.224 -5.667 1.00 93.56 71 ARG A C 1
ATOM 566 O O . ARG A 1 71 ? 9.700 5.085 -5.989 1.00 93.56 71 ARG A O 1
ATOM 573 N N . TRP A 1 72 ? 8.248 6.511 -5.017 1.00 93.19 72 TRP A N 1
ATOM 574 C CA . TRP A 1 72 ? 7.325 5.483 -4.536 1.00 93.19 72 TRP A CA 1
ATOM 575 C C . TRP A 1 72 ? 6.585 4.773 -5.668 1.00 93.19 72 TRP A C 1
ATOM 577 O O . TRP A 1 72 ? 6.456 3.557 -5.620 1.00 93.19 72 TRP A O 1
ATOM 587 N N . GLY A 1 73 ? 6.208 5.470 -6.744 1.00 95.44 73 GLY A N 1
ATOM 588 C CA . GLY A 1 73 ? 5.628 4.818 -7.919 1.00 95.44 73 GLY A CA 1
ATOM 589 C C . GLY A 1 73 ? 6.584 3.862 -8.633 1.00 95.44 73 GLY A C 1
ATOM 590 O O . GLY A 1 73 ? 6.148 2.819 -9.120 1.00 95.44 73 GLY A O 1
ATOM 591 N N . GLY A 1 74 ? 7.883 4.175 -8.655 1.00 95.56 74 GLY A N 1
ATOM 592 C CA . GLY A 1 74 ? 8.908 3.259 -9.156 1.00 95.56 74 GLY A CA 1
ATOM 593 C C . GLY A 1 74 ? 9.046 2.003 -8.291 1.00 95.56 74 GLY A C 1
ATOM 594 O O . GLY A 1 74 ? 9.066 0.895 -8.830 1.00 95.56 74 GLY A O 1
ATOM 595 N N . PHE A 1 75 ? 9.077 2.159 -6.961 1.00 92.38 75 PHE A N 1
ATOM 596 C CA . PHE A 1 75 ? 9.080 1.027 -6.022 1.00 92.38 75 PHE A CA 1
ATOM 597 C C . PHE A 1 75 ? 7.842 0.145 -6.204 1.00 92.38 75 PHE A C 1
ATOM 599 O O . PHE A 1 75 ? 7.976 -1.043 -6.500 1.00 92.38 75 PHE A O 1
ATOM 606 N N . GLU A 1 76 ? 6.653 0.742 -6.153 1.00 94.25 76 GLU A N 1
ATOM 607 C CA . GLU A 1 76 ? 5.396 0.014 -6.296 1.00 94.25 76 GLU A CA 1
ATOM 608 C C . GLU A 1 76 ? 5.237 -0.655 -7.666 1.00 94.25 76 GLU A C 1
ATOM 610 O O . GLU A 1 76 ? 4.599 -1.698 -7.787 1.00 94.25 76 GLU A O 1
ATOM 615 N N . THR A 1 77 ? 5.811 -0.088 -8.727 1.00 95.31 77 THR A N 1
ATOM 616 C CA . THR A 1 77 ? 5.805 -0.717 -10.056 1.00 95.31 77 THR A CA 1
ATOM 617 C C . THR A 1 77 ? 6.598 -2.020 -10.068 1.00 95.31 77 THR A C 1
ATOM 619 O O . THR A 1 77 ? 6.163 -3.006 -10.670 1.00 95.31 77 THR A O 1
ATOM 622 N N . LEU A 1 78 ? 7.740 -2.054 -9.381 1.00 92.25 78 LEU A N 1
ATOM 623 C CA . LEU A 1 78 ? 8.515 -3.281 -9.230 1.00 92.25 78 LEU A CA 1
ATOM 624 C C . LEU A 1 78 ? 7.784 -4.285 -8.332 1.00 92.25 78 LEU A C 1
ATOM 626 O O . LEU A 1 78 ? 7.727 -5.458 -8.688 1.00 92.25 78 LEU A O 1
ATOM 630 N N . GLU A 1 79 ? 7.162 -3.832 -7.241 1.00 91.62 79 GLU A N 1
ATOM 631 C CA . GLU A 1 79 ? 6.343 -4.675 -6.355 1.00 91.62 79 GLU A CA 1
ATOM 632 C C . GLU A 1 79 ? 5.165 -5.321 -7.095 1.00 91.62 79 GLU A C 1
ATOM 634 O O . GLU A 1 79 ? 4.967 -6.534 -7.010 1.00 91.62 79 GLU A O 1
ATOM 639 N N . LYS A 1 80 ? 4.421 -4.550 -7.894 1.00 93.06 80 LYS A N 1
ATOM 640 C CA . LYS A 1 80 ? 3.334 -5.060 -8.749 1.00 93.06 80 LYS A CA 1
ATOM 641 C C . LYS A 1 80 ? 3.839 -6.127 -9.711 1.00 93.06 80 LYS A C 1
ATOM 643 O O . LYS A 1 80 ? 3.220 -7.179 -9.857 1.00 93.06 80 LYS A O 1
ATOM 648 N N . TRP A 1 81 ? 4.993 -5.891 -10.334 1.00 91.00 81 TRP A N 1
ATOM 649 C CA . TRP A 1 81 ? 5.582 -6.847 -11.267 1.00 91.00 81 TRP A CA 1
ATOM 650 C C . TRP A 1 81 ? 5.970 -8.167 -10.600 1.00 91.00 81 TRP A C 1
ATOM 652 O O . TRP A 1 81 ? 5.611 -9.226 -11.114 1.00 91.00 81 TRP A O 1
ATOM 662 N N . VAL A 1 82 ? 6.677 -8.121 -9.472 1.00 85.69 82 VAL A N 1
ATOM 663 C CA . VAL A 1 82 ? 7.169 -9.340 -8.807 1.00 85.69 82 VAL A CA 1
ATOM 664 C C . VAL A 1 82 ? 6.062 -10.117 -8.096 1.00 85.69 82 VAL A C 1
ATOM 666 O O . VAL A 1 82 ? 6.140 -11.339 -8.023 1.00 85.69 82 VAL A O 1
ATOM 669 N N . THR A 1 83 ? 5.016 -9.440 -7.614 1.00 86.50 83 THR A N 1
ATOM 670 C CA . THR A 1 83 ? 3.874 -10.083 -6.937 1.00 86.50 83 THR A CA 1
ATOM 671 C C . THR A 1 83 ? 2.744 -10.479 -7.889 1.00 86.50 83 THR A C 1
ATOM 673 O O . THR A 1 83 ? 1.886 -11.283 -7.530 1.00 86.50 83 THR A O 1
ATOM 676 N N . GLY A 1 84 ? 2.699 -9.903 -9.093 1.00 88.81 84 GLY A N 1
ATOM 677 C CA . GLY A 1 84 ? 1.560 -10.026 -10.002 1.00 88.81 84 GLY A CA 1
ATOM 678 C C . GLY A 1 84 ? 0.326 -9.213 -9.577 1.00 88.81 84 GLY A C 1
ATOM 679 O O . GLY A 1 84 ? -0.731 -9.358 -10.195 1.00 88.81 84 GLY A O 1
ATOM 680 N N . ALA A 1 85 ? 0.428 -8.378 -8.536 1.00 90.88 85 ALA A N 1
ATOM 681 C CA . ALA A 1 85 ? -0.666 -7.554 -8.029 1.00 90.88 85 ALA A CA 1
ATOM 682 C C . ALA A 1 85 ? -0.794 -6.216 -8.778 1.00 90.88 85 ALA A C 1
ATOM 684 O O . ALA A 1 85 ? 0.107 -5.784 -9.486 1.00 90.88 85 ALA A O 1
ATOM 685 N N . TYR A 1 86 ? -1.929 -5.535 -8.599 1.00 92.12 86 TYR A N 1
ATOM 686 C CA . TYR A 1 86 ? -2.155 -4.183 -9.135 1.00 92.12 86 TYR A CA 1
ATOM 687 C C . TYR A 1 86 ? -1.975 -3.080 -8.079 1.00 92.12 86 TYR A C 1
ATOM 689 O O . TYR A 1 86 ? -1.826 -1.918 -8.445 1.00 92.12 86 TYR A O 1
ATOM 697 N N . GLY A 1 87 ? -1.967 -3.434 -6.792 1.00 93.81 87 GLY A N 1
ATOM 698 C CA . GLY A 1 87 ? -1.567 -2.548 -5.696 1.00 93.81 87 GLY A CA 1
ATOM 699 C C . GLY A 1 87 ? -0.092 -2.740 -5.359 1.00 93.81 87 GLY A C 1
ATOM 700 O O . GLY A 1 87 ? 0.417 -3.849 -5.515 1.00 93.81 87 GLY A O 1
ATOM 701 N N . GLY A 1 88 ? 0.579 -1.671 -4.935 1.00 93.06 88 GLY A N 1
ATOM 702 C CA . GLY A 1 88 ? 1.944 -1.738 -4.402 1.00 93.06 88 GLY A CA 1
ATOM 703 C C . GLY A 1 88 ? 1.981 -1.560 -2.887 1.00 93.06 88 GLY A C 1
ATOM 704 O O . GLY A 1 88 ? 2.723 -2.250 -2.202 1.00 93.06 88 GLY A O 1
ATOM 705 N N . HIS A 1 89 ? 1.083 -0.741 -2.338 1.00 94.88 89 HIS A N 1
ATOM 706 C CA . HIS A 1 89 ? 1.012 -0.494 -0.901 1.00 94.88 89 HIS A CA 1
ATOM 707 C C . HIS A 1 89 ? -0.355 -0.854 -0.318 1.00 94.88 89 HIS A C 1
ATOM 709 O O . HIS A 1 89 ? -1.375 -0.902 -1.016 1.00 94.88 89 HIS A O 1
ATOM 715 N N . SER A 1 90 ? -0.377 -1.136 0.981 1.00 95.44 90 SER A N 1
ATOM 716 C CA . SER A 1 90 ? -1.604 -1.466 1.691 1.00 95.44 90 SER A CA 1
ATOM 717 C C . SER A 1 90 ? -1.617 -0.952 3.119 1.00 95.44 90 SER A C 1
ATOM 719 O O . SER A 1 90 ? -0.590 -0.957 3.798 1.00 95.44 90 SER A O 1
ATOM 721 N N . ALA A 1 91 ? -2.810 -0.606 3.589 1.00 97.44 91 ALA A N 1
ATOM 722 C CA . ALA A 1 91 ? -3.061 -0.169 4.951 1.00 97.44 91 ALA A CA 1
ATOM 723 C C . ALA A 1 91 ? -4.372 -0.766 5.481 1.00 97.44 91 ALA A C 1
ATOM 725 O O . ALA A 1 91 ? -5.204 -1.269 4.720 1.00 97.44 91 ALA A O 1
ATOM 726 N N . VAL A 1 92 ? -4.565 -0.725 6.799 1.00 98.00 92 VAL A N 1
ATOM 727 C CA . VAL A 1 92 ? -5.778 -1.238 7.448 1.00 98.00 92 VAL A CA 1
ATOM 728 C C . VAL A 1 92 ? -6.452 -0.164 8.289 1.00 98.00 92 VAL A C 1
ATOM 730 O O . VAL A 1 92 ? -5.805 0.575 9.030 1.00 98.00 92 VAL A O 1
ATOM 733 N N . CYS A 1 93 ? -7.775 -0.100 8.195 1.00 98.44 93 CYS A N 1
ATOM 734 C CA . CYS A 1 93 ? -8.603 0.785 8.995 1.00 98.44 93 CYS A CA 1
ATOM 735 C C . CYS A 1 93 ? -8.827 0.215 10.404 1.00 98.44 93 CYS A C 1
ATOM 737 O O . CYS A 1 93 ? -9.099 -0.975 10.571 1.00 98.44 93 CYS A O 1
ATOM 739 N N . LEU A 1 94 ? -8.781 1.070 11.425 1.00 98.25 94 LEU A N 1
ATOM 740 C CA . LEU A 1 94 ? -9.061 0.727 12.820 1.00 98.25 94 LEU A CA 1
ATOM 741 C C . LEU A 1 94 ? -9.959 1.796 13.449 1.00 98.25 94 LEU A C 1
ATOM 743 O O . LEU A 1 94 ? -9.621 2.973 13.440 1.00 98.25 94 LEU A O 1
ATOM 747 N N . LYS A 1 95 ? -11.091 1.397 14.035 1.00 97.56 95 LYS A N 1
ATOM 748 C CA . LYS A 1 95 ? -11.900 2.260 14.904 1.00 97.56 95 LYS A CA 1
ATOM 749 C C . LYS A 1 95 ? -11.509 2.062 16.363 1.00 97.56 95 LYS A C 1
ATOM 751 O O . LYS A 1 95 ? -11.439 0.923 16.840 1.00 97.56 95 LYS A O 1
ATOM 756 N N . ASP A 1 96 ? -11.228 3.154 17.064 1.00 96.38 96 ASP A N 1
ATOM 757 C CA . ASP A 1 96 ? -10.962 3.123 18.505 1.00 96.38 96 ASP A CA 1
ATOM 758 C C . ASP A 1 96 ? -12.258 2.966 19.328 1.00 96.38 96 ASP A C 1
ATOM 760 O O . ASP A 1 96 ? -13.353 2.799 18.787 1.00 96.38 96 ASP A O 1
ATOM 764 N N . SER A 1 97 ? -12.143 2.985 20.659 1.00 95.12 97 SER A N 1
ATOM 765 C CA . SER A 1 97 ? -13.293 2.862 21.565 1.00 95.12 97 SER A CA 1
ATOM 766 C C . SER A 1 97 ? -14.259 4.050 21.523 1.00 95.12 97 SER A C 1
ATOM 768 O O . SER A 1 97 ? -15.385 3.919 21.995 1.00 95.12 97 SER A O 1
ATOM 770 N N . GLU A 1 98 ? -13.831 5.197 20.991 1.00 94.62 98 GLU A N 1
ATOM 771 C CA . GLU A 1 98 ? -14.656 6.395 20.792 1.00 94.62 98 GLU A CA 1
ATOM 772 C C . GLU A 1 98 ? -15.291 6.422 19.390 1.00 94.62 98 GLU A C 1
ATOM 774 O O . GLU A 1 98 ? -16.081 7.313 19.086 1.00 94.62 98 GLU A O 1
ATOM 779 N N . GLY A 1 99 ? -14.969 5.440 18.541 1.00 94.50 99 GLY A N 1
ATOM 780 C CA . GLY A 1 99 ? -15.450 5.335 17.167 1.00 94.50 99 GLY A CA 1
ATOM 781 C C . GLY A 1 99 ? -14.643 6.146 16.152 1.00 94.50 99 GLY A C 1
ATOM 782 O O . GLY A 1 99 ? -15.019 6.159 14.978 1.00 94.50 99 GLY A O 1
ATOM 783 N N . LYS A 1 100 ? -13.536 6.788 16.554 1.00 97.12 100 LYS A N 1
ATOM 784 C CA . LYS A 1 100 ? -12.678 7.533 15.620 1.00 97.12 100 LYS A CA 1
ATOM 785 C C . LYS A 1 100 ? -11.921 6.561 14.730 1.00 97.12 100 LYS A C 1
ATOM 787 O O . LYS A 1 100 ? -11.489 5.503 15.189 1.00 97.12 100 LYS A O 1
ATOM 792 N N . LEU A 1 101 ? -11.769 6.933 13.463 1.00 98.38 101 LEU A N 1
ATOM 793 C CA . LEU A 1 101 ? -11.101 6.121 12.457 1.00 98.38 101 LEU A CA 1
ATOM 794 C C . LEU A 1 101 ? -9.608 6.445 12.383 1.00 98.38 101 LEU A C 1
ATOM 796 O O . LEU A 1 101 ? -9.202 7.607 12.340 1.00 98.38 101 LEU A O 1
ATOM 800 N N . TRP A 1 102 ? -8.820 5.385 12.304 1.00 98.56 102 TRP A N 1
ATOM 801 C CA . TRP A 1 102 ? -7.374 5.396 12.188 1.00 98.56 102 TRP A CA 1
ATOM 802 C C . TRP A 1 102 ? -6.946 4.507 11.023 1.00 98.56 102 TRP A C 1
ATOM 804 O O . TRP A 1 102 ? -7.648 3.557 10.666 1.00 98.56 102 TRP A O 1
ATOM 814 N N . VAL A 1 103 ? -5.782 4.798 10.457 1.00 98.50 103 VAL A N 1
ATOM 815 C CA . VAL A 1 103 ? -5.128 3.998 9.423 1.00 98.50 103 VAL A CA 1
ATOM 816 C C . VAL A 1 103 ? -3.810 3.496 9.990 1.00 98.50 103 VAL A C 1
ATOM 818 O O . VAL A 1 103 ? -2.974 4.290 10.412 1.00 98.50 103 VAL A O 1
ATOM 821 N N . ALA A 1 104 ? -3.639 2.178 10.034 1.00 98.00 104 ALA A N 1
ATOM 822 C CA . ALA A 1 104 ? -2.373 1.552 10.384 1.00 98.00 104 ALA A CA 1
ATOM 823 C C . ALA A 1 104 ? -1.668 1.084 9.108 1.00 98.00 104 ALA A C 1
ATOM 825 O O . ALA A 1 104 ? -2.232 0.310 8.328 1.00 98.00 104 ALA A O 1
ATOM 826 N N . GLU A 1 105 ? -0.434 1.535 8.911 1.00 96.38 105 GLU A N 1
ATOM 827 C CA . GLU A 1 105 ? 0.372 1.204 7.739 1.00 96.38 105 GLU A CA 1
ATOM 828 C C . GLU A 1 105 ? 1.857 1.070 8.075 1.00 96.38 105 GLU A C 1
ATOM 830 O O . GLU A 1 105 ? 2.322 1.465 9.143 1.00 96.38 105 GLU A O 1
ATOM 835 N N . SER A 1 106 ? 2.614 0.506 7.139 1.00 94.00 106 SER A N 1
ATOM 836 C CA . SER A 1 106 ? 4.073 0.498 7.166 1.00 94.00 106 SER A CA 1
ATOM 837 C C . SER A 1 106 ? 4.576 1.291 5.971 1.00 94.00 106 SER A C 1
ATOM 839 O O . SER A 1 106 ? 4.157 1.002 4.860 1.00 94.00 106 SER A O 1
ATOM 841 N N . GLY A 1 107 ? 5.472 2.254 6.176 1.00 90.38 107 GLY A N 1
ATOM 842 C CA . GLY A 1 107 ? 6.041 3.069 5.092 1.00 90.38 107 GLY A CA 1
ATOM 843 C C . GLY A 1 107 ? 5.798 4.565 5.262 1.00 90.38 107 GLY A C 1
ATOM 844 O O . GLY A 1 107 ? 6.107 5.339 4.362 1.00 90.38 107 GLY A O 1
ATOM 845 N N . HIS A 1 108 ? 5.266 4.979 6.413 1.00 93.38 108 HIS A N 1
ATOM 846 C CA . HIS A 1 108 ? 5.097 6.384 6.747 1.00 93.38 108 HIS A CA 1
ATOM 847 C C . HIS A 1 108 ? 6.443 7.003 7.142 1.00 93.38 108 HIS A C 1
ATOM 849 O O . HIS A 1 108 ? 7.132 6.471 8.014 1.00 93.38 108 HIS A O 1
ATOM 855 N N . ALA A 1 109 ? 6.806 8.134 6.539 1.00 92.38 109 ALA A N 1
ATOM 856 C CA . ALA A 1 109 ? 8.032 8.851 6.875 1.00 92.38 109 ALA A CA 1
ATOM 857 C C . ALA A 1 109 ? 7.834 9.711 8.133 1.00 92.38 109 ALA A C 1
ATOM 859 O O . ALA A 1 109 ? 7.025 10.635 8.135 1.00 92.38 109 ALA A O 1
ATOM 860 N N . ASN A 1 110 ? 8.599 9.439 9.192 1.00 91.56 110 ASN A N 1
ATOM 861 C CA . ASN A 1 110 ? 8.580 10.249 10.412 1.00 91.56 110 ASN A CA 1
ATOM 862 C C . ASN A 1 110 ? 9.290 11.612 10.223 1.00 91.56 110 ASN A C 1
ATOM 864 O O . ASN A 1 110 ? 9.899 11.878 9.186 1.00 91.56 110 ASN A O 1
ATOM 868 N N . ASP A 1 111 ? 9.310 12.455 11.262 1.00 90.88 111 ASP A N 1
ATOM 869 C CA . ASP A 1 111 ? 9.959 13.783 11.239 1.00 90.88 111 ASP A CA 1
ATOM 870 C C . ASP A 1 111 ? 11.466 13.765 10.905 1.00 90.88 111 ASP A C 1
ATOM 872 O O . ASP A 1 111 ? 12.054 14.798 10.580 1.00 90.88 111 ASP A O 1
ATOM 876 N N . LYS A 1 112 ? 12.119 12.602 11.003 1.00 92.62 112 LYS A N 1
ATOM 877 C CA . LYS A 1 112 ? 13.532 12.402 10.650 1.00 92.62 112 LYS A CA 1
ATOM 878 C C . LYS A 1 112 ? 13.715 11.885 9.219 1.00 92.62 112 LYS A C 1
ATOM 880 O O . LYS A 1 112 ? 14.852 11.705 8.789 1.00 92.62 112 LYS A O 1
ATOM 885 N N . GLY A 1 113 ? 12.622 11.652 8.493 1.00 90.50 113 GLY A N 1
ATOM 886 C CA . GLY A 1 113 ? 12.614 11.052 7.162 1.00 90.50 113 GLY A CA 1
ATOM 887 C C . GLY A 1 113 ? 12.838 9.538 7.165 1.00 90.50 113 GLY A C 1
ATOM 888 O O . GLY A 1 113 ? 13.250 8.992 6.143 1.00 90.50 113 GLY A O 1
ATOM 889 N N . GLU A 1 114 ? 12.623 8.864 8.297 1.00 93.12 114 GLU A N 1
ATOM 890 C CA . GLU A 1 114 ? 12.722 7.406 8.402 1.00 93.12 114 GLU A CA 1
ATOM 891 C C . GLU A 1 114 ? 11.352 6.775 8.146 1.00 93.12 114 GLU A C 1
ATOM 893 O O . GLU A 1 114 ? 10.362 7.182 8.756 1.00 93.12 114 GLU A O 1
ATOM 898 N N . ASP A 1 115 ? 11.304 5.749 7.297 1.00 93.06 115 ASP A N 1
ATOM 899 C CA . ASP A 1 115 ? 10.076 4.995 7.047 1.00 93.06 115 ASP A CA 1
ATOM 900 C C . ASP A 1 115 ? 9.790 4.052 8.229 1.00 93.06 115 ASP A C 1
ATOM 902 O O . ASP A 1 115 ? 10.614 3.195 8.581 1.00 93.06 115 ASP A O 1
ATOM 906 N N . ILE A 1 116 ? 8.615 4.196 8.840 1.00 95.62 116 ILE A N 1
ATOM 907 C CA . ILE A 1 116 ? 8.181 3.448 10.025 1.00 95.62 116 ILE A CA 1
ATOM 908 C C . ILE A 1 116 ? 6.802 2.811 9.831 1.00 95.62 116 ILE A C 1
ATOM 910 O O . ILE A 1 116 ? 6.075 3.084 8.874 1.00 95.62 116 ILE A O 1
ATOM 914 N N . ILE A 1 117 ? 6.446 1.928 10.760 1.00 96.44 117 ILE A N 1
ATOM 915 C CA . ILE A 1 117 ? 5.059 1.538 11.007 1.00 96.44 117 ILE A CA 1
ATOM 916 C C . ILE A 1 117 ? 4.398 2.654 11.812 1.00 96.44 117 ILE A C 1
ATOM 918 O O . ILE A 1 117 ? 4.938 3.047 12.845 1.00 96.44 117 ILE A O 1
ATOM 922 N N . ALA A 1 118 ? 3.257 3.146 11.340 1.00 97.31 118 ALA A N 1
ATOM 923 C CA . ALA A 1 118 ? 2.528 4.245 11.960 1.00 97.31 118 ALA A CA 1
ATOM 924 C C . ALA A 1 118 ? 1.032 3.935 12.058 1.00 97.31 118 ALA A C 1
ATOM 926 O O . ALA A 1 118 ? 0.467 3.230 11.216 1.00 97.31 118 ALA A O 1
ATOM 927 N N . ILE A 1 119 ? 0.391 4.495 13.085 1.00 98.12 119 ILE A N 1
ATOM 928 C CA . ILE A 1 119 ? -1.065 4.539 13.226 1.00 98.12 119 ILE A CA 1
ATOM 929 C C . ILE A 1 119 ? -1.495 6.004 13.205 1.00 98.12 119 ILE A C 1
ATOM 931 O O . ILE A 1 119 ? -1.264 6.741 14.162 1.00 98.12 119 ILE A O 1
ATOM 935 N N . LEU A 1 120 ? -2.130 6.423 12.117 1.00 98.12 120 LEU A N 1
ATOM 936 C CA . LEU A 1 120 ? -2.481 7.818 11.867 1.00 98.12 120 LEU A CA 1
ATOM 937 C C . LEU A 1 120 ? -3.991 8.039 11.980 1.00 98.12 120 LEU A C 1
ATOM 939 O O . LEU A 1 120 ? -4.764 7.164 11.575 1.00 98.12 120 LEU A O 1
ATOM 943 N N . PRO A 1 121 ? -4.455 9.195 12.490 1.00 98.06 121 PRO A N 1
ATOM 944 C CA . PRO A 1 121 ? -5.850 9.589 12.347 1.00 98.06 121 PRO A CA 1
ATOM 945 C C . PRO A 1 121 ? -6.247 9.611 10.868 1.00 98.06 121 PRO A C 1
ATOM 947 O O . PRO A 1 121 ? -5.485 10.094 10.030 1.00 98.06 121 PRO A O 1
ATOM 950 N N . TRP A 1 122 ? -7.456 9.145 10.543 1.00 97.38 122 TRP A N 1
ATOM 951 C CA . TRP A 1 122 ? -7.947 9.123 9.159 1.00 97.38 122 TRP A CA 1
ATOM 952 C C . TRP A 1 122 ? -7.812 10.478 8.458 1.00 97.38 122 TRP A C 1
ATOM 954 O O . TRP A 1 122 ? -7.319 10.532 7.341 1.00 97.38 122 TRP A O 1
ATOM 964 N N . GLU A 1 123 ? -8.198 11.570 9.121 1.00 95.94 123 GLU A N 1
ATOM 965 C CA . GLU A 1 123 ? -8.132 12.918 8.538 1.00 95.94 123 GLU A CA 1
ATOM 966 C C . GLU A 1 123 ? -6.701 13.345 8.191 1.00 95.94 123 GLU A C 1
ATOM 968 O O . GLU A 1 123 ? -6.480 14.041 7.203 1.00 95.94 123 GLU A O 1
ATOM 973 N N . GLU A 1 124 ? -5.720 12.919 8.987 1.00 96.62 124 GLU A N 1
ATOM 974 C CA . GLU A 1 124 ? -4.311 13.204 8.730 1.00 96.62 124 GLU A CA 1
ATOM 975 C C . GLU A 1 124 ? -3.808 12.405 7.528 1.00 96.62 124 GLU A C 1
ATOM 977 O O . GLU A 1 124 ? -3.268 12.992 6.588 1.00 96.62 124 GLU A O 1
ATOM 982 N N . TRP A 1 125 ? -4.050 11.090 7.534 1.00 96.69 125 TRP A N 1
ATOM 983 C CA . TRP A 1 125 ? -3.660 10.191 6.450 1.00 96.69 125 TRP A CA 1
ATOM 984 C C . TRP A 1 125 ? -4.326 10.599 5.130 1.00 96.69 125 TRP A C 1
ATOM 986 O O . TRP A 1 125 ? -3.656 10.856 4.137 1.00 96.69 125 TRP A O 1
ATOM 996 N N . TRP A 1 126 ? -5.646 10.784 5.135 1.00 94.62 126 TRP A N 1
ATOM 997 C CA . TRP A 1 126 ? -6.419 11.151 3.950 1.00 94.62 126 TRP A CA 1
ATOM 998 C C . TRP A 1 126 ? -6.033 12.527 3.397 1.00 94.62 126 TRP A C 1
ATOM 1000 O O . TRP A 1 126 ? -5.913 12.705 2.186 1.00 94.62 126 TRP A O 1
ATOM 1010 N N . SER A 1 127 ? -5.786 13.509 4.271 1.00 93.94 127 SER A N 1
ATOM 1011 C CA . SER A 1 127 ? -5.314 14.830 3.848 1.00 93.94 127 SER A CA 1
ATOM 1012 C C . SER A 1 127 ? -3.915 14.775 3.234 1.00 93.94 127 SER A C 1
ATOM 1014 O O . SER A 1 127 ? -3.647 15.503 2.275 1.00 93.94 127 SER A O 1
ATOM 1016 N N . PHE A 1 128 ? -3.031 13.918 3.752 1.00 94.75 128 PHE A N 1
ATOM 1017 C CA . PHE A 1 128 ? -1.722 13.682 3.153 1.00 94.75 128 PHE A CA 1
ATOM 1018 C C . PHE A 1 128 ? -1.856 13.076 1.753 1.00 94.75 128 PHE A C 1
ATOM 1020 O O . PHE A 1 128 ? -1.362 13.673 0.798 1.00 94.75 128 PHE A O 1
ATOM 1027 N N . GLU A 1 129 ? -2.576 11.963 1.619 1.00 93.31 129 GLU A N 1
ATOM 1028 C CA . GLU A 1 129 ? -2.734 11.261 0.341 1.00 93.31 129 GLU A CA 1
ATOM 1029 C C . GLU A 1 129 ? -3.369 12.153 -0.738 1.00 93.31 129 GLU A C 1
ATOM 1031 O O . GLU A 1 129 ? -2.945 12.131 -1.889 1.00 93.31 129 GLU A O 1
ATOM 1036 N N . LEU A 1 130 ? -4.339 13.001 -0.372 1.00 89.81 130 LEU A N 1
ATOM 1037 C CA . LEU A 1 130 ? -4.996 13.904 -1.324 1.00 89.81 130 LEU A CA 1
ATOM 1038 C C . LEU A 1 130 ? -4.175 15.140 -1.705 1.00 89.81 130 LEU A C 1
ATOM 1040 O O . LEU A 1 130 ? -4.337 15.656 -2.809 1.00 89.81 130 LEU A O 1
ATOM 1044 N N . ASN A 1 131 ? -3.378 15.688 -0.782 1.00 91.62 131 ASN A N 1
ATOM 1045 C CA . ASN A 1 131 ? -2.821 17.038 -0.951 1.00 91.62 131 ASN A CA 1
ATOM 1046 C C . ASN A 1 131 ? -1.292 17.100 -0.937 1.00 91.62 131 ASN A C 1
ATOM 1048 O O . ASN A 1 131 ? -0.728 18.149 -1.254 1.00 91.62 131 ASN A O 1
ATOM 1052 N N . LYS A 1 132 ? -0.617 16.037 -0.495 1.00 93.38 132 LYS A N 1
ATOM 1053 C CA . LYS A 1 132 ? 0.828 16.037 -0.234 1.00 93.38 132 LYS A CA 1
ATOM 1054 C C . LYS A 1 132 ? 1.564 14.868 -0.871 1.00 93.38 132 LYS A C 1
ATOM 1056 O O . LYS A 1 132 ? 2.761 15.017 -1.110 1.00 93.38 132 LYS A O 1
ATOM 1061 N N . ASP A 1 133 ? 0.896 13.748 -1.138 1.00 93.12 133 ASP A N 1
ATOM 1062 C CA . ASP A 1 133 ? 1.526 12.636 -1.842 1.00 93.12 133 ASP A CA 1
ATOM 1063 C C . ASP A 1 133 ? 1.720 12.981 -3.329 1.00 93.12 133 ASP A C 1
ATOM 1065 O O . ASP A 1 133 ? 0.791 12.987 -4.135 1.00 93.12 133 ASP A O 1
ATOM 1069 N N . ASP A 1 134 ? 2.965 13.275 -3.701 1.00 92.06 134 ASP A N 1
ATOM 1070 C CA . ASP A 1 134 ? 3.349 13.664 -5.056 1.00 92.06 134 ASP A CA 1
ATOM 1071 C C . ASP A 1 134 ? 3.433 12.480 -6.035 1.00 92.06 134 ASP A C 1
ATOM 1073 O O . ASP A 1 134 ? 3.709 12.676 -7.227 1.00 92.06 134 ASP A O 1
ATOM 1077 N N . SER A 1 135 ? 3.191 11.260 -5.548 1.00 93.00 135 SER A N 1
ATOM 1078 C CA . SER A 1 135 ? 3.088 10.051 -6.361 1.00 93.00 135 SER A CA 1
ATOM 1079 C C . SER A 1 135 ? 1.700 9.837 -6.984 1.00 93.00 135 SER A C 1
ATOM 1081 O O . SER A 1 135 ? 1.576 8.967 -7.853 1.00 93.00 135 SER A O 1
ATOM 1083 N N . ASP A 1 136 ? 0.712 10.647 -6.579 1.00 89.69 136 ASP A N 1
ATOM 1084 C CA . ASP A 1 136 ? -0.688 10.634 -7.033 1.00 89.69 136 ASP A CA 1
ATOM 1085 C C . ASP A 1 136 ? -1.317 9.224 -6.970 1.00 89.69 136 ASP A C 1
ATOM 1087 O O . ASP A 1 136 ? -1.501 8.549 -7.993 1.00 89.69 136 ASP A O 1
ATOM 1091 N N . PRO A 1 137 ? -1.542 8.695 -5.753 1.00 93.31 137 PRO A N 1
ATOM 1092 C CA . PRO A 1 137 ? -1.944 7.311 -5.564 1.00 93.31 137 PRO A CA 1
ATOM 1093 C C . PRO A 1 137 ? -3.380 7.046 -6.016 1.00 93.31 137 PRO A C 1
ATOM 1095 O O . PRO A 1 137 ? -4.329 7.728 -5.636 1.00 93.31 137 PRO A O 1
ATOM 1098 N N . HIS A 1 138 ? -3.576 5.925 -6.712 1.00 93.38 138 HIS A N 1
ATOM 1099 C CA . HIS A 1 138 ? -4.904 5.334 -6.850 1.00 93.38 138 HIS A CA 1
ATOM 1100 C C . HIS A 1 138 ? -5.247 4.559 -5.580 1.00 93.38 138 HIS A C 1
ATOM 1102 O O . HIS A 1 138 ? -4.584 3.567 -5.277 1.00 93.38 138 HIS A O 1
ATOM 1108 N N . ILE A 1 139 ? -6.302 4.967 -4.876 1.00 94.19 139 ILE A N 1
ATOM 1109 C CA . ILE A 1 139 ? -6.699 4.357 -3.602 1.00 94.19 139 ILE A CA 1
ATOM 1110 C C . ILE A 1 139 ? -8.023 3.611 -3.763 1.00 94.19 139 ILE A C 1
ATOM 1112 O O . ILE A 1 139 ? -9.009 4.154 -4.264 1.00 94.19 139 ILE A O 1
ATOM 1116 N N . ALA A 1 140 ? -8.054 2.357 -3.318 1.00 94.00 140 ALA A N 1
ATOM 1117 C CA . ALA A 1 140 ? -9.264 1.552 -3.223 1.00 94.00 140 ALA A CA 1
ATOM 1118 C C . ALA A 1 140 ? -9.533 1.166 -1.765 1.00 94.00 140 ALA A C 1
ATOM 1120 O O . ALA A 1 140 ? -8.700 0.524 -1.127 1.00 94.00 140 ALA A O 1
ATOM 1121 N N . LEU A 1 141 ? -10.720 1.515 -1.265 1.00 95.19 141 LEU A N 1
ATOM 1122 C CA . LEU A 1 141 ? -11.250 1.016 0.003 1.00 95.19 141 LEU A CA 1
ATOM 1123 C C . LEU A 1 141 ? -12.016 -0.288 -0.245 1.00 95.19 141 LEU A C 1
ATOM 1125 O O . LEU A 1 141 ? -12.948 -0.334 -1.049 1.00 95.19 141 LEU A O 1
ATOM 1129 N N . LEU A 1 142 ? -11.629 -1.342 0.462 1.00 95.69 142 LEU A N 1
ATOM 1130 C CA . LEU A 1 142 ? -12.153 -2.695 0.334 1.00 95.69 142 LEU A CA 1
ATOM 1131 C C . LEU A 1 142 ? -12.735 -3.144 1.682 1.00 95.69 142 LEU A C 1
ATOM 1133 O O . LEU A 1 142 ? -11.989 -3.561 2.574 1.00 95.69 142 LEU A O 1
ATOM 1137 N N . PRO A 1 143 ? -14.067 -3.072 1.854 1.00 96.44 143 PRO A N 1
ATOM 1138 C CA . PRO A 1 143 ? -14.710 -3.510 3.082 1.00 96.44 143 PRO A CA 1
ATOM 1139 C C . PRO A 1 143 ? -14.530 -5.009 3.326 1.00 96.44 143 PRO A C 1
ATOM 1141 O O . PRO A 1 143 ? -14.627 -5.819 2.398 1.00 96.44 143 PRO A O 1
ATOM 1144 N N . LEU A 1 144 ? -14.351 -5.406 4.587 1.00 96.56 144 LEU A N 1
ATOM 1145 C CA . LEU A 1 144 ? -14.373 -6.821 4.940 1.00 96.56 144 LEU A CA 1
ATOM 1146 C C . LEU A 1 144 ? -15.721 -7.447 4.595 1.00 96.56 144 LEU A C 1
ATOM 1148 O O . LEU A 1 144 ? -16.784 -6.927 4.943 1.00 96.56 144 LEU A O 1
ATOM 1152 N N . HIS A 1 145 ? -15.668 -8.642 4.007 1.00 96.81 145 HIS A N 1
ATOM 1153 C CA . HIS A 1 145 ? -16.858 -9.461 3.820 1.00 96.81 145 HIS A CA 1
ATOM 1154 C C . HIS A 1 145 ? -17.583 -9.659 5.172 1.00 96.81 145 HIS A C 1
ATOM 1156 O O . HIS A 1 145 ? -16.910 -9.963 6.166 1.00 96.81 145 HIS A O 1
ATOM 1162 N N . PRO A 1 146 ? -18.929 -9.579 5.242 1.00 97.06 146 PRO A N 1
ATOM 1163 C CA . PRO A 1 146 ? -19.673 -9.621 6.509 1.00 97.06 146 PRO A CA 1
ATOM 1164 C C . PRO A 1 146 ? -19.307 -10.798 7.428 1.00 97.06 146 PRO A C 1
ATOM 1166 O O . PRO A 1 146 ? -19.142 -10.629 8.634 1.00 97.06 146 PRO A O 1
ATOM 1169 N N . ASN A 1 147 ? -19.086 -11.986 6.854 1.00 97.50 147 ASN A N 1
ATOM 1170 C CA . ASN A 1 147 ? -18.681 -13.181 7.610 1.00 97.50 147 ASN A CA 1
ATOM 1171 C C . ASN A 1 147 ? -17.294 -13.072 8.269 1.00 97.50 147 ASN A C 1
ATOM 1173 O O . ASN A 1 147 ? -17.055 -13.727 9.282 1.00 97.50 147 ASN A O 1
ATOM 1177 N N . LEU A 1 148 ? -16.369 -12.310 7.678 1.00 96.50 148 LEU A N 1
ATOM 1178 C CA . LEU A 1 148 ? -15.053 -12.037 8.261 1.00 96.50 148 LEU A CA 1
ATOM 1179 C C . LEU A 1 148 ? -15.154 -10.907 9.281 1.00 96.50 148 LEU A C 1
ATOM 1181 O O . LEU A 1 148 ? -14.599 -11.024 10.370 1.00 96.50 148 LEU A O 1
ATOM 1185 N N . ARG A 1 149 ? -15.944 -9.873 8.975 1.00 96.19 149 ARG A N 1
ATOM 1186 C CA . ARG A 1 149 ? -16.224 -8.761 9.889 1.00 96.19 149 ARG A CA 1
ATOM 1187 C C . ARG A 1 149 ? -16.802 -9.244 11.219 1.00 96.19 149 ARG A C 1
ATOM 1189 O O . ARG A 1 149 ? -16.332 -8.829 12.269 1.00 96.19 149 ARG A O 1
ATOM 1196 N N . ALA A 1 150 ? -17.739 -10.192 11.191 1.00 96.94 150 ALA A N 1
ATOM 1197 C CA . ALA A 1 150 ? -18.317 -10.787 12.400 1.00 96.94 150 ALA A CA 1
ATOM 1198 C C . ALA A 1 150 ? -17.296 -11.528 13.290 1.00 96.94 150 ALA A C 1
ATOM 1200 O O . ALA A 1 150 ? -17.566 -11.770 14.463 1.00 96.94 150 ALA A O 1
ATOM 1201 N N . LYS A 1 151 ? -16.136 -11.907 12.739 1.00 97.00 151 LYS A N 1
ATOM 1202 C CA . LYS A 1 151 ? -15.048 -12.593 13.453 1.00 97.00 151 LYS A CA 1
ATOM 1203 C C . LYS A 1 151 ? -13.897 -11.654 13.818 1.00 97.00 151 LYS A C 1
ATOM 1205 O O . LYS A 1 151 ? -12.958 -12.089 14.481 1.00 97.00 151 LYS A O 1
ATOM 1210 N N . PHE A 1 152 ? -13.930 -10.404 13.355 1.00 96.69 152 PHE A N 1
ATOM 1211 C CA . PHE A 1 152 ? -12.839 -9.465 13.551 1.00 96.69 152 PHE A CA 1
ATOM 1212 C C . PHE A 1 152 ? -12.745 -9.061 15.025 1.00 96.69 152 PHE A C 1
ATOM 1214 O O . PHE A 1 152 ? -13.696 -8.542 15.608 1.00 96.69 152 PHE A O 1
ATOM 1221 N N . ASN A 1 153 ? -11.584 -9.293 15.635 1.00 97.38 153 ASN A N 1
ATOM 1222 C CA . ASN A 1 153 ? -11.329 -8.911 17.018 1.00 97.38 153 ASN A CA 1
ATOM 1223 C C . ASN A 1 153 ? -10.635 -7.545 17.061 1.00 97.38 153 ASN A C 1
ATOM 1225 O O . ASN A 1 153 ? -9.415 -7.455 16.927 1.00 97.38 153 ASN A O 1
ATOM 1229 N N . ASN A 1 154 ? -11.422 -6.486 17.271 1.00 96.69 154 ASN A N 1
ATOM 1230 C CA . ASN A 1 154 ? -10.913 -5.115 17.277 1.00 96.69 154 ASN A CA 1
ATOM 1231 C C . ASN A 1 154 ? -9.865 -4.868 18.371 1.00 96.69 154 ASN A C 1
ATOM 1233 O O . ASN A 1 154 ? -8.854 -4.219 18.120 1.00 96.69 154 ASN A O 1
ATOM 1237 N N . SER A 1 155 ? -10.071 -5.411 19.572 1.00 97.44 155 SER A N 1
ATOM 1238 C CA . SER A 1 155 ? -9.135 -5.232 20.686 1.00 97.44 155 SER A CA 1
ATOM 1239 C C . SER A 1 155 ? -7.779 -5.873 20.394 1.00 97.44 155 SER A C 1
ATOM 1241 O O . SER A 1 155 ? -6.751 -5.232 20.602 1.00 97.44 155 SER A O 1
ATOM 1243 N N . ALA A 1 156 ? -7.777 -7.096 19.853 1.00 98.00 156 ALA A N 1
ATOM 1244 C CA . ALA A 1 156 ? -6.546 -7.784 19.467 1.00 98.00 156 ALA A CA 1
ATOM 1245 C C . ALA A 1 156 ? -5.831 -7.078 18.302 1.00 98.00 156 ALA A C 1
ATOM 1247 O O . ALA A 1 156 ? -4.608 -6.963 18.315 1.00 98.00 156 ALA A O 1
ATOM 1248 N N . ALA A 1 157 ? -6.577 -6.558 17.321 1.00 97.62 157 ALA A N 1
ATOM 1249 C CA . ALA A 1 157 ? -6.002 -5.782 16.223 1.00 97.62 157 ALA A CA 1
ATOM 1250 C C . ALA A 1 157 ? -5.296 -4.512 16.730 1.00 97.62 157 ALA A C 1
ATOM 1252 O O . ALA A 1 157 ? -4.166 -4.235 16.336 1.00 97.62 157 ALA A O 1
ATOM 1253 N N . TRP A 1 158 ? -5.917 -3.785 17.663 1.00 98.19 158 TRP A N 1
ATOM 1254 C CA . TRP A 1 158 ? -5.321 -2.608 18.302 1.00 98.19 158 TRP A CA 1
ATOM 1255 C C . TRP A 1 158 ? -4.112 -2.923 19.180 1.00 98.19 158 TRP A C 1
ATOM 1257 O O . TRP A 1 158 ? -3.180 -2.123 19.257 1.00 98.19 158 TRP A O 1
ATOM 1267 N N . GLU A 1 159 ? -4.134 -4.042 19.902 1.00 98.19 159 GLU A N 1
ATOM 1268 C CA . GLU A 1 159 ? -2.975 -4.513 20.663 1.00 98.19 159 GLU A CA 1
ATOM 1269 C C . GLU A 1 159 ? -1.803 -4.815 19.725 1.00 98.19 159 GLU A C 1
ATOM 1271 O O . GLU A 1 159 ? -0.693 -4.328 19.944 1.00 98.19 159 GLU A O 1
ATOM 1276 N N . TYR A 1 160 ? -2.069 -5.534 18.632 1.00 97.50 160 TYR A N 1
ATOM 1277 C CA . TYR A 1 160 ? -1.058 -5.864 17.636 1.00 97.50 160 TYR A CA 1
ATOM 1278 C C . TYR A 1 160 ? -0.485 -4.615 16.959 1.00 97.50 160 TYR A C 1
ATOM 1280 O O . TYR A 1 160 ? 0.732 -4.431 16.970 1.00 97.50 160 TYR A O 1
ATOM 1288 N N . ALA A 1 161 ? -1.337 -3.724 16.444 1.00 97.06 161 ALA A N 1
ATOM 1289 C CA . ALA A 1 161 ? -0.906 -2.499 15.772 1.00 97.06 161 ALA A CA 1
ATOM 1290 C C . ALA A 1 161 ? -0.021 -1.633 16.687 1.00 97.06 161 ALA A C 1
ATOM 1292 O O . ALA A 1 161 ? 1.085 -1.261 16.303 1.00 97.06 161 ALA A O 1
ATOM 1293 N N . ARG A 1 162 ? -0.437 -1.401 17.941 1.00 97.50 162 ARG A N 1
ATOM 1294 C CA . ARG A 1 162 ? 0.355 -0.621 18.913 1.00 97.50 162 ARG A CA 1
ATOM 1295 C C . ARG A 1 162 ? 1.680 -1.280 19.286 1.00 97.50 162 ARG A C 1
ATOM 1297 O O . ARG A 1 162 ? 2.631 -0.583 19.613 1.00 97.50 162 ARG A O 1
ATOM 1304 N N . SER A 1 163 ? 1.767 -2.610 19.235 1.00 97.50 163 SER A N 1
ATOM 1305 C CA . SER A 1 163 ? 3.031 -3.322 19.479 1.00 97.50 163 SER A CA 1
ATOM 1306 C C . SER A 1 163 ? 4.074 -3.114 18.370 1.00 97.50 163 SER A C 1
ATOM 1308 O O . SER A 1 163 ? 5.256 -3.431 18.558 1.00 97.50 163 SER A O 1
ATOM 1310 N N . LEU A 1 164 ? 3.637 -2.625 17.205 1.00 96.00 164 LEU A N 1
ATOM 1311 C CA . LEU A 1 164 ? 4.462 -2.384 16.026 1.00 96.00 164 LEU A CA 1
ATOM 1312 C C . LEU A 1 164 ? 4.690 -0.901 15.736 1.00 96.00 164 LEU A C 1
ATOM 1314 O O . LEU A 1 164 ? 5.649 -0.586 15.039 1.00 96.00 164 LEU A O 1
ATOM 1318 N N . ASP A 1 165 ? 3.845 -0.023 16.265 1.00 96.75 165 ASP A N 1
ATOM 1319 C CA . ASP A 1 165 ? 3.930 1.419 16.057 1.00 96.75 165 ASP A CA 1
ATOM 1320 C C . ASP A 1 165 ? 5.328 1.971 16.396 1.00 96.75 165 ASP A C 1
ATOM 1322 O O . ASP A 1 165 ? 5.951 1.599 17.397 1.00 96.75 165 ASP A O 1
ATOM 1326 N N . GLY A 1 166 ? 5.858 2.807 15.505 1.00 95.94 166 GLY A N 1
ATOM 1327 C CA . GLY A 1 166 ? 7.205 3.370 15.582 1.00 95.94 166 GLY A CA 1
ATOM 1328 C C . GLY A 1 166 ? 8.347 2.426 15.187 1.00 95.94 166 GLY A C 1
ATOM 1329 O O . GLY A 1 166 ? 9.504 2.854 15.173 1.00 95.94 166 GLY A O 1
ATOM 1330 N N . LYS A 1 167 ? 8.085 1.151 14.862 1.00 95.19 167 LYS A N 1
ATOM 1331 C CA . LYS A 1 167 ? 9.146 0.242 14.396 1.00 95.19 167 LYS A CA 1
ATOM 1332 C C . LYS A 1 167 ? 9.577 0.569 12.960 1.00 95.19 167 LYS A C 1
ATOM 1334 O O . LYS A 1 167 ? 8.750 1.027 12.174 1.00 95.19 167 LYS A O 1
ATOM 1339 N N . PRO A 1 168 ? 10.842 0.291 12.588 1.00 93.19 168 PRO A N 1
ATOM 1340 C CA . PRO A 1 168 ? 11.334 0.541 11.234 1.00 93.19 168 PRO A CA 1
ATOM 1341 C C . PRO A 1 168 ? 10.567 -0.236 10.159 1.00 93.19 168 PRO A C 1
ATOM 1343 O O . PRO A 1 168 ? 10.129 -1.365 10.397 1.00 93.19 168 PRO A O 1
ATOM 1346 N N . TYR A 1 169 ? 10.486 0.339 8.957 1.00 88.38 169 TYR A N 1
ATOM 1347 C CA . TYR A 1 169 ? 9.908 -0.317 7.787 1.00 88.38 169 TYR A CA 1
ATOM 1348 C C . TYR A 1 169 ? 10.587 -1.657 7.468 1.00 88.38 169 TYR A C 1
ATOM 1350 O O . TYR A 1 169 ? 11.810 -1.823 7.550 1.00 88.38 169 TYR A O 1
ATOM 1358 N N . GLY A 1 170 ? 9.773 -2.630 7.066 1.00 83.50 170 GLY A N 1
ATOM 1359 C CA . GLY A 1 170 ? 10.165 -4.021 6.856 1.00 83.50 170 GLY A CA 1
ATOM 1360 C C . GLY A 1 170 ? 10.936 -4.300 5.563 1.00 83.50 170 GLY A C 1
ATOM 1361 O O . GLY A 1 170 ? 10.691 -5.341 4.959 1.00 83.50 170 GLY A O 1
ATOM 1362 N N . TYR A 1 171 ? 11.875 -3.441 5.142 1.00 78.12 171 TYR A N 1
ATOM 1363 C CA . TYR A 1 171 ? 12.645 -3.603 3.892 1.00 78.12 171 TYR A CA 1
ATOM 1364 C C . TYR A 1 171 ? 13.239 -5.014 3.724 1.00 78.12 171 TYR A C 1
ATOM 1366 O O . TYR A 1 171 ? 13.202 -5.599 2.643 1.00 78.12 171 TYR A O 1
ATOM 1374 N N . HIS A 1 172 ? 13.756 -5.584 4.814 1.00 71.06 172 HIS A N 1
ATOM 1375 C CA . HIS A 1 172 ? 14.336 -6.927 4.833 1.00 71.06 172 HIS A CA 1
ATOM 1376 C C . HIS A 1 172 ? 13.289 -8.030 4.639 1.00 71.06 172 HIS A C 1
ATOM 1378 O O . HIS A 1 172 ? 13.591 -9.028 4.005 1.00 71.06 172 HIS A O 1
ATOM 1384 N N . ASN A 1 173 ? 12.062 -7.863 5.134 1.00 73.69 173 ASN A N 1
ATOM 1385 C CA . ASN A 1 173 ? 10.994 -8.846 4.930 1.00 73.69 173 ASN A CA 1
ATOM 1386 C C . ASN A 1 173 ? 10.433 -8.776 3.507 1.00 73.69 173 ASN A C 1
ATOM 1388 O O . ASN A 1 173 ? 10.071 -9.801 2.934 1.00 73.69 173 ASN A O 1
ATOM 1392 N N . MET A 1 174 ? 10.403 -7.577 2.927 1.00 76.94 174 MET A N 1
ATOM 1393 C CA . MET A 1 174 ? 9.890 -7.346 1.580 1.00 76.94 174 MET A CA 1
ATOM 1394 C C . MET A 1 174 ? 10.706 -8.080 0.511 1.00 76.94 174 MET A C 1
ATOM 1396 O O . MET A 1 174 ? 10.128 -8.711 -0.361 1.00 76.94 174 MET A O 1
ATOM 1400 N N . ILE A 1 175 ? 12.041 -8.083 0.588 1.00 72.88 175 ILE A N 1
ATOM 1401 C CA . ILE A 1 175 ? 12.846 -8.782 -0.430 1.00 72.88 175 ILE A CA 1
ATOM 1402 C C . ILE A 1 175 ? 12.651 -10.306 -0.390 1.00 72.88 175 ILE A C 1
ATOM 1404 O O . ILE A 1 175 ? 12.706 -10.966 -1.426 1.00 72.88 175 ILE A O 1
ATOM 1408 N N . PHE A 1 176 ? 12.384 -10.870 0.793 1.00 72.62 176 PHE A N 1
ATOM 1409 C CA . PHE A 1 176 ? 12.106 -12.298 0.935 1.00 72.62 176 PHE A CA 1
ATOM 1410 C C . PHE A 1 176 ? 10.688 -12.670 0.504 1.00 72.62 176 PHE A C 1
ATOM 1412 O O . PHE A 1 176 ? 10.484 -13.809 0.098 1.00 72.62 176 PH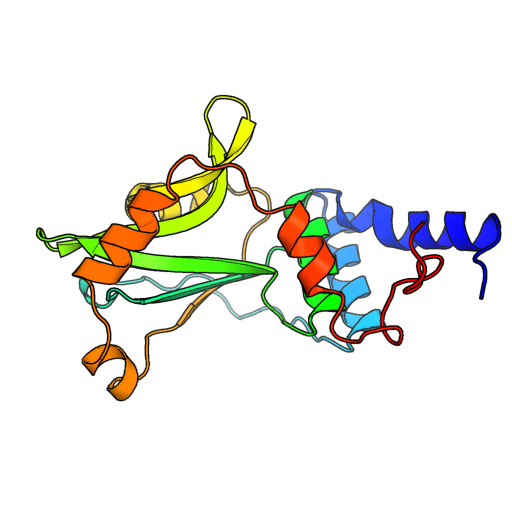E A O 1
ATOM 1419 N N . SER A 1 177 ? 9.726 -11.738 0.512 1.00 71.75 177 SER A N 1
ATOM 1420 C CA . SER A 1 177 ? 8.379 -12.019 -0.007 1.00 71.75 177 SER A CA 1
ATOM 1421 C C . SER A 1 177 ? 8.364 -12.243 -1.522 1.00 71.75 177 SER A C 1
ATOM 1423 O O . SER A 1 177 ? 7.425 -12.831 -2.049 1.00 71.75 177 SER A O 1
ATOM 1425 N N . TRP A 1 178 ? 9.420 -11.827 -2.228 1.00 76.31 178 TRP A N 1
ATOM 1426 C CA . TRP A 1 178 ? 9.578 -12.054 -3.665 1.00 76.31 178 TRP A CA 1
ATOM 1427 C C . TRP A 1 178 ? 10.166 -13.437 -3.984 1.00 76.31 178 TRP A C 1
ATOM 1429 O O . TRP A 1 178 ? 10.217 -13.831 -5.148 1.00 76.31 178 TRP A O 1
ATOM 1439 N N . ILE A 1 179 ? 10.612 -14.189 -2.972 1.00 77.19 179 ILE A N 1
ATOM 1440 C CA . ILE A 1 179 ? 11.180 -15.534 -3.108 1.00 77.19 179 ILE A CA 1
ATOM 1441 C C . ILE A 1 179 ? 10.151 -16.544 -2.581 1.00 77.19 179 ILE A C 1
ATOM 1443 O O . ILE A 1 179 ? 10.056 -16.796 -1.386 1.00 77.19 179 ILE A O 1
ATOM 1447 N N . ASP A 1 180 ? 9.378 -17.128 -3.491 1.00 74.19 180 ASP A N 1
ATOM 1448 C CA . ASP A 1 180 ? 8.275 -18.056 -3.217 1.00 74.19 180 ASP A CA 1
ATOM 1449 C C . ASP A 1 180 ? 8.688 -19.527 -3.414 1.00 74.19 180 ASP A C 1
ATOM 1451 O O . ASP A 1 180 ? 7.965 -20.468 -3.100 1.00 74.19 180 ASP A O 1
ATOM 1455 N N . THR A 1 181 ? 9.890 -19.768 -3.939 1.00 77.00 181 THR A N 1
ATOM 1456 C CA . THR A 1 181 ? 10.410 -21.122 -4.140 1.00 77.00 181 THR A CA 1
ATOM 1457 C C . THR A 1 181 ? 11.817 -21.238 -3.588 1.00 77.00 181 THR A C 1
ATOM 1459 O O . THR A 1 181 ? 12.588 -20.282 -3.602 1.00 77.00 181 THR A O 1
ATOM 1462 N N . THR A 1 182 ? 12.196 -22.444 -3.167 1.00 76.69 182 THR A N 1
ATOM 1463 C CA . THR A 1 182 ? 13.526 -22.694 -2.598 1.00 76.69 182 THR A CA 1
ATOM 1464 C C . THR A 1 182 ? 14.670 -22.330 -3.543 1.00 76.69 182 THR A C 1
ATOM 1466 O O . THR A 1 182 ? 15.767 -22.095 -3.063 1.00 76.69 182 THR A O 1
ATOM 1469 N N . SER A 1 183 ? 14.458 -22.318 -4.867 1.00 77.75 183 SER A N 1
ATOM 1470 C CA . SER A 1 183 ? 15.501 -21.982 -5.854 1.00 77.75 183 SER A CA 1
ATOM 1471 C C . SER A 1 183 ? 15.013 -21.513 -7.229 1.00 77.75 183 SER A C 1
ATOM 1473 O O . SER A 1 183 ? 15.830 -21.133 -8.063 1.00 77.7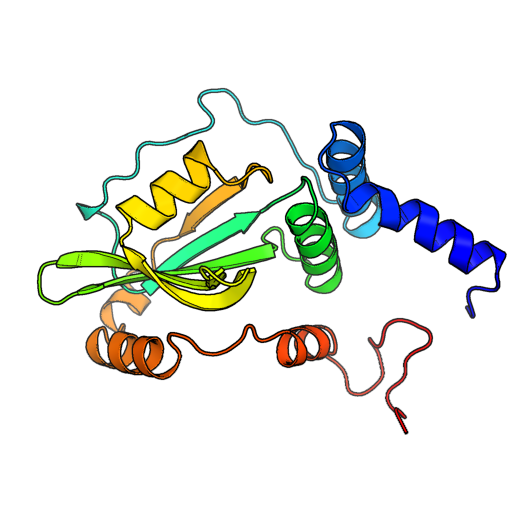5 183 SER A O 1
ATOM 1475 N N . GLY A 1 184 ? 13.709 -21.549 -7.505 1.00 75.62 184 GLY A N 1
ATOM 1476 C CA . GLY A 1 184 ? 13.162 -21.379 -8.853 1.00 75.62 184 GLY A CA 1
ATOM 1477 C C . GLY A 1 184 ? 12.862 -19.940 -9.264 1.00 75.62 184 GLY A C 1
ATOM 1478 O O . GLY A 1 184 ? 12.681 -19.689 -10.453 1.00 75.62 184 GLY A O 1
ATOM 1479 N N . ASN A 1 185 ? 12.801 -19.002 -8.318 1.00 78.44 185 ASN A N 1
ATOM 1480 C CA . ASN A 1 185 ? 12.304 -17.651 -8.582 1.00 78.44 185 ASN A CA 1
ATOM 1481 C C . ASN A 1 185 ? 13.223 -16.531 -8.063 1.00 78.44 185 ASN A C 1
ATOM 1483 O O . ASN A 1 185 ? 12.798 -15.382 -7.967 1.00 78.44 185 ASN A O 1
ATOM 1487 N N . TYR A 1 186 ? 14.491 -16.844 -7.781 1.00 74.62 186 TYR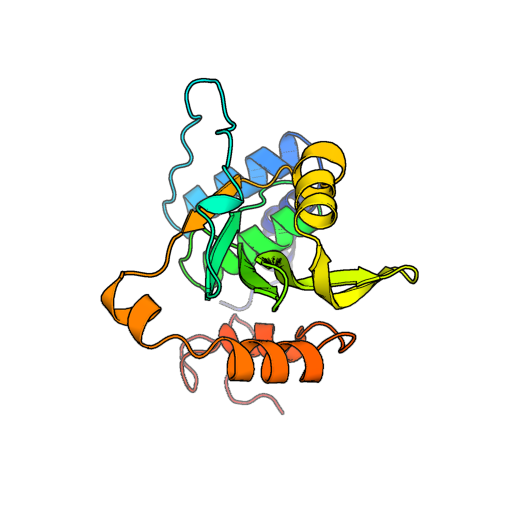 A N 1
ATOM 1488 C CA . TYR A 1 186 ? 15.488 -15.812 -7.508 1.00 74.62 186 TYR A CA 1
ATOM 1489 C C . TYR A 1 186 ? 15.723 -14.957 -8.764 1.00 74.62 186 TYR A C 1
ATOM 1491 O O . TYR A 1 186 ? 15.911 -15.507 -9.858 1.00 74.62 186 TYR A O 1
ATOM 1499 N N . PRO A 1 187 ? 15.743 -13.616 -8.646 1.00 66.38 187 PRO A N 1
ATOM 1500 C CA . PRO A 1 187 ? 16.091 -12.761 -9.767 1.00 66.38 187 PRO A CA 1
ATOM 1501 C C . PRO A 1 187 ? 17.579 -12.953 -10.107 1.00 66.38 187 PRO A C 1
ATOM 1503 O O . PRO A 1 187 ? 18.432 -12.812 -9.226 1.00 66.38 187 PRO A O 1
ATOM 1506 N N . PRO A 1 188 ? 17.944 -13.242 -11.371 1.00 60.97 188 PRO A N 1
ATOM 1507 C CA . PRO A 1 188 ? 19.347 -13.354 -11.754 1.00 60.97 188 PRO A CA 1
ATOM 1508 C C . PRO A 1 188 ? 20.134 -12.075 -11.397 1.00 60.97 188 PRO A C 1
ATOM 1510 O O . PRO A 1 188 ? 19.620 -10.979 -11.617 1.00 60.97 188 PRO A O 1
ATOM 1513 N N . PRO A 1 189 ? 21.389 -12.169 -10.918 1.00 63.28 189 PRO A N 1
ATOM 1514 C CA . PRO A 1 189 ? 22.213 -13.372 -10.814 1.00 63.28 189 PRO A CA 1
ATOM 1515 C C . PRO A 1 189 ? 22.084 -14.121 -9.477 1.00 63.28 189 PRO A C 1
ATOM 1517 O O . PRO A 1 189 ? 22.883 -15.022 -9.247 1.00 63.28 189 PRO A O 1
ATOM 1520 N N . LEU A 1 190 ? 21.153 -13.735 -8.599 1.00 64.75 190 LEU A N 1
ATOM 1521 C CA . LEU A 1 190 ? 20.968 -14.395 -7.309 1.00 64.75 190 LEU A CA 1
ATOM 1522 C C . LEU A 1 190 ? 20.459 -15.826 -7.517 1.00 64.75 190 LEU A C 1
ATOM 1524 O O . LEU A 1 190 ? 19.697 -16.095 -8.448 1.00 64.75 190 LEU A O 1
ATOM 1528 N N . ASP A 1 191 ? 20.870 -16.732 -6.636 1.00 73.69 191 ASP A N 1
ATOM 1529 C CA . ASP A 1 191 ? 20.325 -18.080 -6.525 1.00 73.69 191 ASP A CA 1
ATOM 1530 C C . ASP A 1 191 ? 20.173 -18.479 -5.047 1.00 73.69 191 ASP A C 1
ATOM 1532 O O . ASP A 1 191 ? 20.481 -17.713 -4.130 1.00 73.69 191 ASP A O 1
ATOM 1536 N N . ALA A 1 192 ? 19.665 -19.688 -4.816 1.00 72.44 192 ALA A N 1
ATOM 1537 C CA . ALA A 1 192 ? 19.436 -20.240 -3.483 1.00 72.44 192 ALA A CA 1
ATOM 1538 C C . ALA A 1 192 ? 20.713 -20.498 -2.663 1.00 72.44 192 ALA A C 1
ATOM 1540 O O . ALA A 1 192 ? 20.619 -20.902 -1.506 1.00 72.44 192 ALA A O 1
ATOM 1541 N N . GLN A 1 193 ? 21.896 -20.329 -3.256 1.00 71.94 193 GLN A N 1
ATOM 1542 C CA . GLN A 1 193 ? 23.194 -20.599 -2.646 1.00 71.94 193 GLN A CA 1
ATOM 1543 C C . GLN A 1 193 ? 23.881 -19.307 -2.189 1.00 71.94 193 GLN A C 1
ATOM 1545 O O . GLN A 1 193 ? 25.104 -19.239 -2.226 1.00 71.94 193 GLN A O 1
ATOM 1550 N N . LEU A 1 194 ? 23.124 -18.285 -1.766 1.00 54.12 194 LEU A N 1
ATOM 1551 C CA . LEU A 1 194 ? 23.663 -17.085 -1.112 1.00 54.12 194 LEU A CA 1
ATOM 1552 C C . LEU A 1 194 ? 24.624 -17.488 0.031 1.00 54.12 194 LEU A C 1
ATOM 1554 O O . LEU A 1 194 ? 24.176 -17.869 1.113 1.00 54.12 194 LEU A O 1
ATOM 1558 N N . VAL A 1 195 ? 25.934 -17.427 -0.240 1.00 40.03 195 VAL A N 1
ATOM 1559 C CA . VAL A 1 195 ? 27.038 -17.498 0.734 1.00 40.03 195 VAL A CA 1
ATOM 1560 C C . VAL A 1 195 ? 27.547 -16.090 0.986 1.00 40.03 195 VAL A C 1
ATOM 1562 O O . VAL A 1 195 ? 27.768 -15.369 -0.015 1.00 40.03 195 VAL A O 1
#

Organism: NCBI:txid906689

Sequence (195 aa):
MKSGMLGTLRALWDVFPLFTNTGWGENSNVNFLKKHMGAKFEERPEPWFSSINVDDVHSGDFLVLSKIRGRWGGFETLEKWVTGAYGGHSAVCLKDSEGKLWVAESGHANDKGEDIIAILPWEEWWSFELNKDDSDPHIALLPLHPNLRAKFNNSAAWEYARSLDGKPYGYHNMIFSWIDTTSGNYPPPLDAQLV